Protein AF-A0A0M2LG68-F1 (afdb_monomer_lite)

Foldseek 3Di:
DDPDDDDDQLSLLVLLPDPVSVVLLVLLQVLQVLLCVLAPPPLQNPADRDHSVLLSVLLSLALASVQLSVLVSLLCVQPVNLNSNDHSQLSSLSSNLCRVDVPLSVLCSVVVVCSSVLSVVQADLDDLVRLLCQLLVLQVWDQPDPPPPPPPVPPPPDPVCVVDPPQTAGPELDVSSVVSNVSSLSVNVSSLSSNQSVCCVPVVDGDDPVSSVNSVVSNVVSSVSSNVNSVVNVVVD

pLDDT: mean 87.28, std 17.18, range [37.97, 98.38]

Sequence (237 aa):
MAPGSRPSTLGRVARAGFQELSEARDRIDGLAALLAEQAGGAANAGVAPVDAETLLDAFAGAADPDTALARLSELAERCPDLCAGLGASEWARLCRLAGASPALAEFFTRNPRDLARLLRDGGRVPDAAEARHELLAAVGAADPIPGTVVADPAVADDPAVAAGQRVPIASSSDESAWNALRTRYRELLAELMVADLERGAAAGEPAPFAEVAAALSDLASAALEAGLAVARRRLLD

Radius of gyration: 22.9 Å; chains: 1; bounding box: 49×34×84 Å

Secondary structure (DSSP, 8-state):
-PPPPPPPHHHHHHHTT-SSHHHHHHHHHHHHHHHHHHTTSGGGTTPPPPPHHHHHHHHTTSSSHHHHHHHHHHHHHHSHHHHHT--HHHHHHHHHHHHH-HHHHHHHHH--TTHHHHHHHT-----HHHHHHHHHHHTTPPP--TT-----TT-TT-TTTTT--PPP--S--SHHHHHHHHHHHHHHHHHHHHHHHHHHHHHSSPPPHHHHHHHHHHHHHHHHHHHHHHHHHHHH-

Structure (mmCIF, N/CA/C/O backbone):
data_AF-A0A0M2LG68-F1
#
_entry.id   AF-A0A0M2LG68-F1
#
loop_
_atom_site.group_PDB
_atom_site.id
_atom_site.type_symbol
_atom_site.label_atom_id
_atom_site.label_alt_id
_atom_site.label_comp_id
_atom_site.label_asym_id
_atom_site.label_entity_id
_atom_site.label_seq_id
_atom_site.pdbx_PDB_ins_code
_atom_site.Cartn_x
_atom_site.Cartn_y
_atom_site.Cartn_z
_atom_site.occupancy
_atom_site.B_iso_or_equiv
_atom_site.auth_seq_id
_atom_site.auth_comp_id
_atom_site.auth_asym_id
_atom_site.auth_atom_id
_atom_site.pdbx_PDB_model_num
ATOM 1 N N . MET A 1 1 ? -25.007 -15.565 38.203 1.00 39.25 1 MET A N 1
ATOM 2 C CA . MET A 1 1 ? -24.325 -15.441 36.899 1.00 39.25 1 MET A CA 1
ATOM 3 C C . MET A 1 1 ? -24.108 -13.952 36.666 1.00 39.25 1 MET A C 1
ATOM 5 O O . MET A 1 1 ? -25.072 -13.256 36.382 1.00 39.25 1 MET A O 1
ATOM 9 N N . ALA A 1 2 ? -22.920 -13.428 36.977 1.00 39.62 2 ALA A N 1
ATOM 10 C CA . ALA A 1 2 ? -22.638 -12.001 36.813 1.00 39.62 2 ALA A CA 1
ATOM 11 C C . ALA A 1 2 ? -22.517 -11.673 35.312 1.00 39.62 2 ALA A C 1
ATOM 13 O O . ALA A 1 2 ? -21.937 -12.484 34.585 1.00 39.62 2 ALA A O 1
ATOM 14 N N . PRO A 1 3 ? -23.057 -10.541 34.829 1.00 48.59 3 PRO A N 1
ATOM 15 C CA . PRO A 1 3 ? -22.857 -10.128 33.446 1.00 48.59 3 PRO A CA 1
ATOM 16 C C . PRO A 1 3 ? -21.364 -9.859 33.229 1.00 48.59 3 PRO A C 1
ATOM 18 O O . PRO A 1 3 ? -20.755 -9.090 33.972 1.00 48.59 3 PRO A O 1
ATOM 21 N N . GLY A 1 4 ? -20.764 -10.528 32.242 1.00 42.19 4 GLY A N 1
ATOM 22 C CA . GLY A 1 4 ? -19.377 -10.289 31.853 1.00 42.19 4 GLY A CA 1
ATOM 23 C C . GLY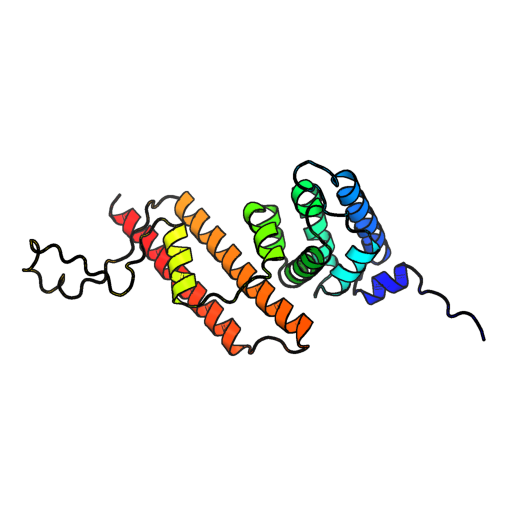 A 1 4 ? -19.194 -8.813 31.512 1.00 42.19 4 GLY A C 1
ATOM 24 O O . GLY A 1 4 ? -19.880 -8.290 30.633 1.00 42.19 4 GLY A O 1
ATOM 25 N N . SER A 1 5 ? -18.316 -8.133 32.250 1.00 51.78 5 SER A N 1
ATOM 26 C CA . SER A 1 5 ? -18.014 -6.722 32.022 1.00 51.78 5 SER A CA 1
ATOM 27 C C . SER A 1 5 ? -17.466 -6.568 30.606 1.00 51.78 5 SER A C 1
ATOM 29 O O . SER A 1 5 ? -16.473 -7.211 30.256 1.00 51.78 5 SER A O 1
ATOM 31 N N . ARG A 1 6 ? -18.125 -5.752 29.772 1.00 55.72 6 ARG A N 1
ATOM 32 C CA . ARG A 1 6 ? -17.572 -5.384 28.465 1.00 55.72 6 ARG A CA 1
ATOM 33 C C . ARG A 1 6 ? -16.195 -4.755 28.712 1.00 55.72 6 ARG A C 1
ATOM 35 O O . ARG A 1 6 ? -16.076 -3.935 29.625 1.00 55.72 6 ARG A O 1
ATOM 42 N N . PRO A 1 7 ? -15.157 -5.146 27.960 1.00 63.12 7 PRO A N 1
ATOM 43 C CA . PRO A 1 7 ? -13.840 -4.546 28.114 1.00 63.12 7 PRO A CA 1
ATOM 44 C C . PRO A 1 7 ? -13.955 -3.033 27.913 1.00 63.12 7 PRO A C 1
ATOM 46 O O . PRO A 1 7 ? -14.691 -2.580 27.035 1.00 63.12 7 PRO A O 1
ATOM 49 N N . SER A 1 8 ? -13.254 -2.257 28.740 1.00 82.44 8 SER A N 1
ATOM 50 C CA . SER A 1 8 ? -13.155 -0.809 28.551 1.00 82.44 8 SER A CA 1
ATOM 51 C C . SER A 1 8 ? -12.573 -0.506 27.166 1.00 82.44 8 SER A C 1
ATOM 53 O O . SER A 1 8 ? -11.780 -1.292 26.645 1.00 82.44 8 SER A O 1
ATOM 55 N N . THR A 1 9 ? -12.934 0.633 26.568 1.00 83.94 9 THR A N 1
ATOM 56 C CA . THR A 1 9 ? -12.427 1.051 25.246 1.00 83.94 9 THR A CA 1
ATOM 57 C C . THR A 1 9 ? -10.895 1.009 25.191 1.00 83.94 9 THR A C 1
ATOM 59 O O . THR A 1 9 ? -10.331 0.421 24.276 1.00 83.94 9 THR A O 1
ATOM 62 N N . LEU A 1 10 ? -10.210 1.484 26.240 1.00 89.88 10 LEU A N 1
ATOM 63 C CA . LEU A 1 10 ? -8.745 1.393 26.358 1.00 89.88 10 LEU A CA 1
ATOM 64 C C . LEU A 1 10 ? -8.227 -0.056 26.390 1.00 89.88 10 LEU A C 1
ATOM 66 O O . LEU A 1 10 ? -7.163 -0.343 25.854 1.00 89.88 10 LEU A O 1
ATOM 70 N N . GLY A 1 11 ? -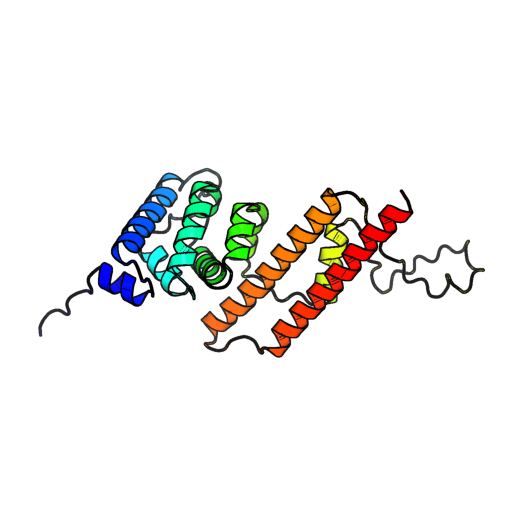8.986 -0.993 26.965 1.00 92.19 11 GLY A N 1
ATOM 71 C CA . GLY A 1 11 ? -8.658 -2.419 26.928 1.00 92.19 11 GLY A CA 1
ATOM 72 C C . GLY A 1 11 ? -8.800 -3.045 25.535 1.00 92.19 11 GLY A C 1
ATOM 73 O O . GLY A 1 11 ? -8.144 -4.044 25.247 1.00 92.19 11 GLY A O 1
ATOM 74 N N . ARG A 1 12 ? -9.629 -2.480 24.646 1.00 93.25 12 ARG A N 1
ATOM 75 C CA . ARG A 1 12 ? -9.643 -2.871 23.226 1.00 93.25 12 ARG A CA 1
ATOM 76 C C . ARG A 1 12 ? -8.448 -2.300 22.479 1.00 93.25 12 ARG A C 1
ATOM 78 O O . ARG A 1 12 ? -7.793 -3.061 21.780 1.00 93.25 12 ARG A O 1
ATOM 85 N N . VAL A 1 13 ? -8.128 -1.028 22.704 1.00 94.75 13 VAL A N 1
ATOM 86 C CA . VAL A 1 13 ? -6.951 -0.368 22.116 1.00 94.75 13 VAL A CA 1
ATOM 87 C C . VAL A 1 13 ? -5.660 -1.105 22.492 1.00 94.75 13 VAL A C 1
ATOM 89 O O . VAL A 1 13 ? -4.865 -1.429 21.618 1.00 94.75 13 VAL A O 1
ATOM 92 N N . ALA A 1 14 ? -5.509 -1.511 23.756 1.00 95.12 14 ALA A N 1
ATOM 93 C CA . ALA A 1 14 ? -4.361 -2.310 24.193 1.00 95.12 14 ALA A CA 1
ATOM 94 C C . ALA A 1 14 ? -4.288 -3.684 23.504 1.00 95.12 14 ALA A C 1
ATOM 96 O O . ALA A 1 14 ? -3.211 -4.145 23.137 1.00 95.12 14 ALA A O 1
ATOM 97 N N . ARG A 1 15 ? -5.431 -4.353 23.298 1.00 94.31 15 ARG A N 1
ATOM 98 C CA . ARG A 1 15 ? -5.474 -5.645 22.585 1.00 94.31 15 ARG A CA 1
ATOM 99 C C . ARG A 1 15 ? -5.225 -5.516 21.085 1.00 94.31 15 ARG A C 1
ATOM 101 O O . ARG A 1 15 ? -4.798 -6.493 20.485 1.00 94.31 15 ARG A O 1
ATOM 108 N N . ALA A 1 16 ? -5.471 -4.343 20.510 1.00 94.19 16 ALA A N 1
ATOM 109 C CA . ALA A 1 16 ? -5.120 -4.025 19.131 1.00 94.19 16 ALA A CA 1
ATOM 110 C C . ALA A 1 16 ? -3.615 -3.740 18.945 1.00 94.19 16 ALA A C 1
ATOM 112 O O . ALA A 1 16 ? -3.182 -3.542 17.819 1.00 94.19 16 ALA A O 1
ATOM 113 N N . GLY A 1 17 ? -2.814 -3.744 20.021 1.00 95.81 17 GLY A N 1
ATOM 114 C CA . GLY A 1 17 ? -1.351 -3.647 19.956 1.00 95.81 17 GLY A CA 1
ATOM 115 C C . GLY A 1 17 ? -0.779 -2.238 20.123 1.00 95.81 17 GLY A C 1
ATOM 116 O O . GLY A 1 17 ? 0.442 -2.087 20.114 1.00 95.81 17 GLY A O 1
ATOM 117 N N . PHE A 1 18 ? -1.631 -1.228 20.320 1.00 97.50 18 PHE A N 1
ATOM 118 C CA . PHE A 1 18 ? -1.195 0.147 20.557 1.00 97.50 18 PHE A CA 1
ATOM 119 C C . PHE A 1 18 ? -0.426 0.286 21.872 1.00 97.50 18 PHE A C 1
ATOM 121 O O . PHE A 1 18 ? -0.805 -0.305 22.889 1.00 97.50 18 PHE A O 1
ATOM 128 N N . GLN A 1 19 ? 0.612 1.117 21.864 1.00 95.12 19 GLN A N 1
ATOM 129 C CA . GLN A 1 19 ? 1.364 1.480 23.065 1.00 95.12 19 GLN A CA 1
ATOM 130 C C . GLN A 1 19 ? 0.764 2.721 23.741 1.00 95.12 19 GLN A C 1
ATOM 132 O O . GLN A 1 19 ? 0.527 2.715 24.951 1.00 95.12 19 GLN A O 1
ATOM 137 N N . GLU A 1 20 ? 0.420 3.753 22.964 1.00 92.38 20 GLU A N 1
ATOM 138 C CA . GLU A 1 20 ? -0.110 5.023 23.481 1.00 92.38 20 GLU A CA 1
ATOM 139 C C . GLU A 1 20 ? -1.647 5.030 23.498 1.00 92.38 20 GLU A C 1
ATOM 141 O O . GLU A 1 20 ? -2.313 5.669 22.687 1.00 92.38 20 GLU A O 1
ATOM 146 N N . LEU A 1 21 ? -2.240 4.288 24.439 1.00 95.69 21 LEU A N 1
ATOM 147 C CA . LEU A 1 21 ? -3.663 3.906 24.406 1.00 95.69 21 LEU A CA 1
ATOM 148 C C . LEU A 1 21 ? -4.659 5.073 24.294 1.00 95.69 21 LEU A C 1
ATOM 150 O O . LEU A 1 21 ? -5.628 4.993 23.538 1.00 95.69 21 LEU A O 1
ATOM 154 N N . SER A 1 22 ? -4.471 6.129 25.087 1.00 93.94 22 SER A N 1
ATOM 155 C CA . SER A 1 22 ? -5.397 7.271 25.098 1.00 93.94 22 SER A CA 1
ATOM 156 C C . SER A 1 22 ? -5.275 8.095 23.819 1.00 93.94 22 SER A C 1
ATOM 158 O O . SER A 1 22 ? -6.286 8.449 23.224 1.00 93.94 22 SER A O 1
ATOM 160 N N . GLU A 1 23 ? -4.043 8.346 23.375 1.00 95.44 23 GLU A N 1
ATOM 161 C CA . GLU A 1 23 ? -3.756 9.087 22.146 1.00 95.44 23 GLU A CA 1
ATOM 162 C C . GLU A 1 23 ? -4.243 8.325 20.911 1.00 95.44 23 GLU A C 1
ATOM 164 O O . GLU A 1 23 ? -4.869 8.909 20.029 1.00 95.44 23 GLU A O 1
ATOM 169 N N . ALA A 1 24 ? -4.021 7.009 20.878 1.00 97.00 24 ALA A N 1
ATOM 170 C CA . ALA A 1 24 ? -4.505 6.136 19.821 1.00 97.00 24 ALA A CA 1
ATOM 171 C C . ALA A 1 24 ? -6.033 6.151 19.730 1.00 97.00 24 ALA A C 1
ATOM 173 O O . ALA A 1 24 ? -6.573 6.329 18.641 1.00 97.00 24 ALA A O 1
ATOM 174 N N . ARG A 1 25 ? -6.739 6.030 20.864 1.00 97.06 25 ARG A N 1
ATOM 175 C CA . ARG A 1 25 ? -8.205 6.146 20.899 1.00 97.06 25 ARG A CA 1
ATOM 176 C C . ARG A 1 25 ? -8.664 7.479 20.308 1.00 97.06 25 ARG A C 1
ATOM 178 O O . ARG A 1 25 ? -9.482 7.484 19.397 1.00 97.06 25 ARG A O 1
ATOM 185 N N . ASP A 1 26 ? -8.122 8.585 20.810 1.00 97.38 26 ASP A N 1
ATOM 186 C CA . ASP A 1 26 ? -8.562 9.925 20.415 1.00 97.38 26 ASP A CA 1
ATOM 187 C C . ASP A 1 26 ? -8.275 10.193 18.924 1.00 97.38 26 ASP A C 1
ATOM 189 O O . ASP A 1 26 ? -9.093 10.801 18.232 1.00 97.38 26 ASP A O 1
ATOM 193 N N . ARG A 1 27 ? -7.153 9.687 18.393 1.00 97.75 27 ARG A N 1
ATOM 194 C CA . ARG A 1 27 ? -6.842 9.744 16.955 1.00 97.75 27 ARG A CA 1
ATOM 195 C C . ARG A 1 27 ? -7.768 8.883 16.106 1.00 97.75 27 ARG A C 1
ATOM 197 O O . ARG A 1 27 ? -8.162 9.332 15.036 1.00 97.75 27 ARG A O 1
ATOM 204 N N . ILE A 1 28 ? -8.113 7.673 16.547 1.00 98.06 28 ILE A N 1
ATOM 205 C CA . ILE A 1 28 ? -9.058 6.809 15.823 1.00 98.06 28 ILE A CA 1
ATOM 206 C C . ILE A 1 28 ? -10.440 7.469 15.771 1.00 98.06 28 ILE A C 1
ATOM 208 O O . ILE A 1 28 ? -11.053 7.504 14.705 1.00 98.06 28 ILE A O 1
ATOM 212 N N . ASP A 1 29 ? -10.900 8.047 16.884 1.00 97.50 29 ASP A N 1
ATOM 213 C CA . ASP A 1 29 ? -12.164 8.788 16.940 1.00 97.50 29 ASP A CA 1
ATOM 214 C C . ASP A 1 29 ? -12.135 10.011 16.005 1.00 97.50 29 ASP A C 1
ATOM 216 O O . ASP A 1 29 ? -13.080 10.243 15.247 1.00 97.50 29 ASP A O 1
ATOM 220 N N . GLY A 1 30 ? -11.031 10.766 16.006 1.00 97.75 30 GLY A N 1
ATOM 221 C CA . GLY A 1 30 ? -10.829 11.905 15.107 1.00 97.75 30 GLY A CA 1
ATOM 222 C C . GLY A 1 30 ? -10.795 11.508 13.630 1.00 97.75 30 GLY A C 1
ATOM 223 O O . GLY A 1 30 ? -11.423 12.165 12.800 1.00 97.75 30 GLY A O 1
ATOM 224 N N . LEU A 1 31 ? -10.121 10.402 13.301 1.00 97.75 31 LEU A N 1
ATOM 225 C CA . LEU A 1 31 ? -10.086 9.855 11.949 1.00 97.75 31 LEU A CA 1
ATOM 226 C C . LEU A 1 31 ? -11.489 9.434 11.498 1.00 97.75 31 LEU A C 1
ATOM 228 O O . LEU A 1 31 ? -11.920 9.839 10.424 1.00 97.75 31 LEU A O 1
ATOM 232 N N . ALA A 1 32 ? -12.234 8.694 12.323 1.00 97.19 32 ALA A N 1
ATOM 233 C CA . ALA A 1 32 ? -13.607 8.294 12.011 1.00 97.19 32 ALA A CA 1
ATOM 234 C C . ALA A 1 32 ? -14.520 9.505 11.751 1.00 97.19 32 ALA A C 1
ATOM 236 O O . ALA A 1 32 ? -15.304 9.502 10.800 1.00 97.19 32 ALA A O 1
ATOM 237 N N . ALA A 1 33 ? -14.398 10.556 12.569 1.00 96.44 33 ALA A N 1
ATOM 238 C CA . ALA A 1 33 ? -15.148 11.794 12.388 1.00 96.44 33 ALA A CA 1
ATOM 239 C C . ALA A 1 33 ? -14.804 12.484 11.058 1.00 96.44 33 ALA A C 1
ATOM 241 O O . ALA A 1 33 ? -15.714 12.828 10.304 1.00 96.44 33 ALA A O 1
ATOM 242 N N . LEU A 1 34 ? -13.513 12.606 10.726 1.00 95.50 34 LEU A N 1
ATOM 243 C CA . LEU A 1 34 ? -13.058 13.167 9.451 1.00 95.50 34 LEU A CA 1
ATOM 244 C C . LEU A 1 34 ? -13.634 12.386 8.264 1.00 95.50 34 LEU A C 1
ATOM 246 O O . LEU A 1 34 ? -14.154 12.986 7.329 1.00 95.50 34 LEU A O 1
ATOM 250 N N . LEU A 1 35 ? -13.600 11.052 8.298 1.00 94.38 35 LEU A N 1
ATOM 251 C CA . LEU A 1 35 ? -14.151 10.231 7.214 1.00 94.38 35 LEU A CA 1
ATOM 252 C C . LEU A 1 35 ? -15.671 10.394 7.081 1.00 94.38 35 LEU A C 1
ATOM 254 O O . LEU A 1 35 ? -16.185 10.426 5.964 1.00 94.38 35 LEU A O 1
ATOM 258 N N . ALA A 1 36 ? -16.389 10.528 8.197 1.00 92.88 36 ALA A N 1
ATOM 259 C CA . ALA A 1 36 ? -17.831 10.752 8.197 1.00 92.88 36 ALA A CA 1
ATOM 260 C C . ALA A 1 36 ? -18.219 12.124 7.623 1.00 92.88 36 ALA A C 1
ATOM 262 O O . ALA A 1 36 ? -19.207 12.215 6.896 1.00 92.88 36 ALA A O 1
ATOM 263 N N . GLU A 1 37 ? -17.443 13.176 7.898 1.00 92.75 37 GLU A N 1
ATOM 264 C CA . GLU A 1 37 ? -17.660 14.514 7.325 1.00 92.75 37 GLU A CA 1
ATOM 265 C C . GLU A 1 37 ? -17.487 14.540 5.801 1.00 92.75 37 GLU A C 1
ATOM 267 O O . GLU A 1 37 ? -18.148 15.312 5.109 1.00 92.75 37 GLU A O 1
ATOM 272 N N . GLN A 1 38 ? -16.606 13.687 5.283 1.00 89.69 38 GLN A N 1
ATOM 273 C CA . GLN A 1 38 ? -16.249 13.606 3.863 1.00 89.69 38 GLN A CA 1
ATOM 274 C C . GLN A 1 38 ? -17.070 12.537 3.117 1.00 89.69 38 GLN A C 1
ATOM 276 O O . GLN A 1 38 ? -16.988 12.392 1.892 1.00 89.69 38 GLN A O 1
ATOM 281 N N . ALA A 1 39 ? -17.891 11.776 3.845 1.00 83.06 39 ALA A N 1
ATOM 282 C CA . ALA A 1 39 ? -18.771 10.772 3.275 1.00 83.06 39 ALA A CA 1
ATOM 283 C C . ALA A 1 39 ? -19.923 11.409 2.485 1.00 83.06 39 ALA A C 1
ATOM 285 O O . ALA A 1 39 ? -20.410 12.497 2.787 1.00 83.06 39 ALA A O 1
ATOM 286 N N . GLY A 1 40 ? -20.396 10.705 1.454 1.00 70.88 40 GLY A N 1
ATOM 287 C CA . GLY A 1 40 ? -21.535 11.156 0.647 1.00 70.88 40 GLY A CA 1
ATOM 288 C C . GLY A 1 40 ? -21.216 12.229 -0.401 1.00 70.88 40 GLY A C 1
ATOM 289 O O . GLY A 1 40 ? -22.125 12.666 -1.107 1.00 70.88 40 GLY A O 1
ATOM 290 N N . GLY A 1 41 ? -19.946 12.616 -0.568 1.00 75.75 41 GLY A N 1
ATOM 291 C CA . GLY A 1 41 ? -19.498 13.344 -1.755 1.00 75.75 41 GLY A CA 1
ATOM 292 C C . GLY A 1 41 ? -19.756 12.545 -3.041 1.00 75.75 41 GLY A C 1
ATOM 293 O O . GLY A 1 41 ? -19.858 11.318 -3.014 1.00 75.75 41 GLY A O 1
ATOM 294 N N . ALA A 1 42 ? -19.836 13.221 -4.193 1.00 71.94 42 ALA A N 1
ATOM 295 C CA . ALA A 1 42 ? -20.130 12.574 -5.480 1.00 71.94 42 ALA A CA 1
ATOM 296 C C . ALA A 1 42 ? -19.166 11.418 -5.825 1.00 71.94 42 ALA A C 1
ATOM 298 O O . ALA A 1 42 ? -19.571 10.462 -6.482 1.00 71.94 42 ALA A O 1
ATOM 299 N N . ALA A 1 43 ? -17.915 11.489 -5.355 1.00 70.25 43 ALA A N 1
ATOM 300 C CA . ALA A 1 43 ? -16.902 10.449 -5.534 1.00 70.25 43 ALA A CA 1
ATOM 301 C C . ALA A 1 43 ? -17.132 9.193 -4.666 1.00 70.25 43 ALA A C 1
ATOM 303 O O . ALA A 1 43 ? -16.676 8.115 -5.036 1.00 70.25 43 ALA A O 1
ATOM 304 N N . ASN A 1 44 ? -17.872 9.321 -3.558 1.00 73.69 44 ASN A N 1
ATOM 305 C CA . ASN A 1 44 ? -18.044 8.291 -2.523 1.00 73.69 44 ASN A CA 1
ATOM 306 C C . ASN A 1 44 ? -19.512 7.867 -2.357 1.00 73.69 44 ASN A C 1
ATOM 308 O O . ASN A 1 44 ? -19.909 7.320 -1.326 1.00 73.69 44 ASN A O 1
ATOM 312 N N . ALA A 1 45 ? -20.350 8.143 -3.358 1.00 71.50 45 ALA A N 1
ATOM 313 C CA . ALA A 1 45 ? -21.763 7.802 -3.321 1.00 71.50 45 ALA A CA 1
ATOM 314 C C . ALA A 1 45 ? -21.946 6.281 -3.163 1.00 71.50 45 ALA A C 1
ATOM 316 O O . ALA A 1 45 ? -21.557 5.501 -4.029 1.00 71.50 45 ALA A O 1
ATOM 317 N N . GLY A 1 46 ? -22.557 5.864 -2.052 1.00 75.44 46 GLY A N 1
ATOM 318 C CA . GLY A 1 46 ? -22.840 4.456 -1.758 1.00 75.44 46 GLY A CA 1
ATOM 319 C C . GLY A 1 46 ? -21.796 3.738 -0.899 1.00 75.44 46 GLY A C 1
ATOM 320 O O . GLY A 1 46 ? -22.026 2.584 -0.546 1.00 75.44 46 GLY A O 1
ATOM 321 N N . VAL A 1 47 ? -20.702 4.402 -0.509 1.00 80.75 47 VAL A N 1
ATOM 322 C CA . VAL A 1 47 ? -19.776 3.883 0.510 1.00 80.75 47 VAL A CA 1
ATOM 323 C C . VAL A 1 47 ? -20.210 4.418 1.873 1.00 80.75 47 VAL A C 1
ATOM 325 O O . VAL A 1 47 ? -20.303 5.629 2.075 1.00 80.75 47 VAL A O 1
ATOM 328 N N . ALA A 1 48 ? -20.535 3.517 2.801 1.00 83.62 48 ALA A N 1
ATOM 329 C CA . ALA A 1 48 ? -20.838 3.908 4.172 1.00 83.62 48 ALA A CA 1
ATOM 330 C C . ALA A 1 48 ? -19.539 4.325 4.885 1.00 83.62 48 ALA A C 1
ATOM 332 O O . ALA A 1 48 ? -18.547 3.602 4.760 1.00 83.62 48 ALA A O 1
ATOM 333 N N . PRO A 1 49 ? -19.531 5.444 5.635 1.00 85.81 49 PRO A N 1
ATOM 334 C CA . PRO A 1 49 ? -18.358 5.838 6.401 1.00 85.81 49 PRO A CA 1
ATOM 335 C C . PRO A 1 49 ? -17.985 4.750 7.407 1.00 85.81 49 PRO A C 1
ATOM 337 O O . PRO A 1 49 ? -18.852 4.161 8.057 1.00 85.81 49 PRO A O 1
ATOM 340 N N . VAL A 1 50 ? -16.684 4.500 7.527 1.00 93.56 50 VAL A N 1
ATOM 341 C CA . VAL A 1 50 ? -16.129 3.534 8.474 1.00 93.56 50 VAL A CA 1
ATOM 342 C C . VAL A 1 50 ? -16.100 4.164 9.864 1.00 93.56 50 VAL A C 1
ATOM 344 O O . VAL A 1 50 ? -15.583 5.266 10.039 1.00 93.56 50 VAL A O 1
ATOM 347 N N . ASP A 1 51 ? -16.678 3.479 10.849 1.00 95.88 51 ASP A N 1
ATOM 348 C CA . ASP A 1 51 ? -16.709 3.955 12.230 1.00 95.88 51 ASP A CA 1
ATOM 349 C C . ASP A 1 51 ? -15.397 3.665 12.982 1.00 95.88 51 ASP A C 1
ATOM 351 O O . ASP A 1 51 ? -14.542 2.892 12.541 1.00 95.88 51 ASP A O 1
ATOM 355 N N . ALA A 1 52 ? -15.237 4.299 14.147 1.00 96.56 52 ALA A N 1
ATOM 356 C CA . ALA A 1 52 ? -14.050 4.155 14.992 1.00 96.56 52 ALA A CA 1
ATOM 357 C C . ALA A 1 52 ? -13.787 2.695 15.395 1.00 96.56 52 ALA A C 1
ATOM 359 O O . ALA A 1 52 ? -12.638 2.277 15.515 1.00 96.56 52 ALA A O 1
ATOM 360 N N . GLU A 1 53 ? -14.846 1.903 15.569 1.00 95.75 53 GLU A N 1
ATOM 361 C CA . GLU A 1 53 ? -14.727 0.503 15.964 1.00 95.75 53 GLU A CA 1
ATOM 362 C C . GLU A 1 53 ? -14.206 -0.375 14.826 1.00 95.75 53 GLU A C 1
ATOM 364 O O . GLU A 1 53 ? -13.310 -1.191 15.039 1.00 95.75 53 GLU A O 1
ATOM 369 N N . THR A 1 54 ? -14.692 -0.157 13.606 1.00 96.62 54 THR A N 1
ATOM 370 C CA . THR A 1 54 ? -14.192 -0.844 12.414 1.00 96.62 54 THR A CA 1
ATOM 371 C C . THR A 1 54 ? -12.755 -0.426 12.094 1.00 96.62 54 THR A C 1
ATOM 373 O O . THR A 1 54 ? -11.941 -1.269 11.717 1.00 96.62 54 THR A O 1
ATOM 376 N N . LEU A 1 55 ? -12.403 0.853 12.286 1.00 97.81 55 LEU A N 1
ATOM 377 C CA . LEU A 1 55 ? -11.017 1.319 12.163 1.00 97.81 55 LEU A CA 1
ATOM 378 C C . LEU A 1 55 ? -10.109 0.659 13.202 1.00 97.81 55 LEU A C 1
ATOM 380 O O . LEU A 1 55 ? -9.029 0.188 12.851 1.00 97.81 55 LEU A O 1
ATOM 384 N N . LEU A 1 56 ? -10.538 0.585 14.463 1.00 97.75 56 LEU A N 1
ATOM 385 C CA . LEU A 1 56 ? -9.779 -0.082 15.519 1.00 97.75 56 LEU A CA 1
ATOM 386 C C . LEU A 1 56 ? -9.531 -1.560 15.185 1.00 97.75 56 LEU A C 1
ATOM 388 O O . LEU A 1 56 ? -8.406 -2.041 15.331 1.00 97.75 56 LEU A O 1
ATOM 392 N N . ASP A 1 57 ? -10.554 -2.261 14.695 1.00 96.69 57 ASP A N 1
ATOM 393 C CA . ASP A 1 57 ? -10.428 -3.655 14.266 1.00 96.69 57 ASP A CA 1
ATOM 394 C C . ASP A 1 57 ? -9.490 -3.794 13.044 1.00 96.69 57 ASP A C 1
ATOM 396 O O . ASP A 1 57 ? -8.729 -4.759 12.959 1.00 96.69 57 ASP A O 1
ATOM 400 N N . ALA A 1 58 ? -9.463 -2.815 12.132 1.00 97.25 58 ALA A N 1
ATOM 401 C CA . ALA A 1 58 ? -8.508 -2.773 11.022 1.00 97.25 58 ALA A CA 1
ATOM 402 C C . ALA A 1 58 ? -7.059 -2.542 11.497 1.00 97.25 58 ALA A C 1
ATOM 404 O O . ALA A 1 58 ? -6.146 -3.243 11.051 1.00 97.25 58 ALA A O 1
ATOM 405 N N . PHE A 1 59 ? -6.837 -1.598 12.419 1.00 97.94 59 PHE A N 1
ATOM 406 C CA . PHE A 1 59 ? -5.516 -1.326 12.999 1.00 97.94 59 PHE A CA 1
ATOM 407 C C . PHE A 1 59 ? -4.976 -2.497 13.818 1.00 97.94 59 PHE A C 1
ATOM 409 O O . PHE A 1 59 ? -3.771 -2.719 13.806 1.00 97.94 59 PHE A O 1
ATOM 416 N N . ALA A 1 60 ? -5.840 -3.297 14.447 1.00 96.06 60 ALA A N 1
ATOM 417 C CA . ALA A 1 60 ? -5.423 -4.505 15.158 1.00 96.06 60 ALA A CA 1
ATOM 418 C C . ALA A 1 60 ? -4.705 -5.534 14.259 1.00 96.06 60 ALA A C 1
ATOM 420 O O . ALA A 1 60 ? -3.994 -6.401 14.761 1.00 96.06 60 ALA A O 1
ATOM 421 N N . GLY A 1 61 ? -4.891 -5.454 12.935 1.00 94.12 61 GLY A N 1
ATOM 422 C CA . GLY A 1 61 ? -4.177 -6.280 11.961 1.00 94.12 61 GLY A CA 1
ATOM 423 C C . GLY A 1 61 ? -2.817 -5.724 11.521 1.00 94.12 61 GLY A C 1
ATOM 424 O O . GLY A 1 61 ? -2.122 -6.390 10.757 1.00 94.12 61 GLY A O 1
ATOM 425 N N . ALA A 1 62 ? -2.439 -4.514 11.939 1.00 96.50 62 ALA A N 1
ATOM 426 C CA . ALA A 1 62 ? -1.162 -3.902 11.588 1.00 96.50 62 ALA A CA 1
ATOM 427 C C . ALA A 1 62 ? -0.019 -4.459 12.453 1.00 96.50 62 ALA A C 1
ATOM 429 O O . ALA A 1 62 ? -0.176 -4.658 13.653 1.00 96.50 62 ALA A O 1
ATOM 430 N N . ALA A 1 63 ? 1.157 -4.662 11.851 1.00 94.69 63 ALA A N 1
ATOM 431 C CA . ALA A 1 63 ? 2.353 -5.089 12.586 1.00 94.69 63 ALA A CA 1
ATOM 432 C C . ALA A 1 63 ? 2.869 -4.015 13.569 1.00 94.69 63 ALA A C 1
ATOM 434 O O . ALA A 1 63 ? 3.418 -4.350 14.615 1.00 94.69 63 ALA A O 1
ATOM 435 N N . ASP A 1 64 ? 2.667 -2.740 13.229 1.00 96.88 64 ASP A N 1
ATOM 436 C CA . ASP A 1 64 ? 2.930 -1.571 14.070 1.00 96.88 64 ASP A CA 1
ATOM 437 C C . ASP A 1 64 ? 1.729 -0.608 13.950 1.00 96.88 64 ASP A C 1
ATOM 439 O O . ASP A 1 64 ? 1.665 0.196 13.009 1.00 96.88 64 ASP A O 1
ATOM 443 N N . PRO A 1 65 ? 0.719 -0.738 14.833 1.00 97.81 65 PRO A N 1
ATOM 444 C CA . PRO A 1 65 ? -0.513 0.041 14.744 1.00 97.81 65 PRO A CA 1
ATOM 445 C C . PRO A 1 65 ? -0.313 1.527 15.070 1.00 97.81 65 PRO A C 1
ATOM 447 O O . PRO A 1 65 ? -0.989 2.361 14.467 1.00 97.81 65 PRO A O 1
ATOM 450 N N . ASP A 1 66 ? 0.624 1.884 15.956 1.00 97.50 66 ASP A N 1
ATOM 451 C CA . ASP A 1 66 ? 0.919 3.281 16.302 1.00 97.50 66 ASP A CA 1
ATOM 452 C C . ASP A 1 66 ? 1.511 4.029 15.095 1.00 97.50 66 ASP A C 1
ATOM 454 O O . ASP A 1 66 ? 1.013 5.095 14.709 1.00 97.50 66 ASP A O 1
ATOM 458 N N . THR A 1 67 ? 2.524 3.446 14.438 1.00 96.69 67 THR A N 1
ATOM 459 C CA . THR A 1 67 ? 3.118 4.032 13.225 1.00 96.69 67 THR A CA 1
ATOM 460 C C . THR A 1 67 ? 2.104 4.082 12.084 1.00 96.69 67 THR A C 1
ATOM 462 O O . THR A 1 67 ? 2.010 5.099 11.387 1.00 96.69 67 THR A O 1
ATOM 465 N N . ALA A 1 68 ? 1.312 3.019 11.901 1.00 98.06 68 ALA A N 1
ATOM 466 C CA . ALA A 1 68 ? 0.263 2.992 10.889 1.00 98.06 68 ALA A CA 1
ATOM 467 C C . ALA A 1 68 ? -0.760 4.114 11.117 1.00 98.06 68 ALA A C 1
ATOM 469 O O . ALA A 1 68 ? -1.055 4.865 10.189 1.00 98.06 68 ALA A O 1
ATOM 470 N N . LEU A 1 69 ? -1.262 4.283 12.345 1.00 98.38 69 LEU A N 1
ATOM 471 C CA . LEU A 1 69 ? -2.259 5.303 12.670 1.00 98.38 69 LEU A CA 1
ATOM 472 C C . LEU A 1 69 ? -1.736 6.714 12.399 1.00 98.38 69 LEU A C 1
ATOM 474 O O . LEU A 1 69 ? -2.450 7.520 11.804 1.00 98.38 69 LEU A O 1
ATOM 478 N N . ALA A 1 70 ? -0.485 7.004 12.763 1.00 97.31 70 ALA A N 1
ATOM 479 C CA . ALA A 1 70 ? 0.124 8.302 12.484 1.00 97.31 70 ALA A CA 1
ATOM 480 C C . ALA A 1 70 ? 0.188 8.596 10.971 1.00 97.31 70 ALA A C 1
ATOM 482 O O . ALA A 1 70 ? -0.230 9.665 10.525 1.00 97.31 70 ALA A O 1
ATOM 483 N N . ARG A 1 71 ? 0.653 7.632 10.163 1.00 97.62 71 ARG A N 1
ATOM 484 C CA . ARG A 1 71 ? 0.780 7.795 8.702 1.00 97.62 71 ARG A CA 1
ATOM 485 C C . ARG A 1 71 ? -0.558 7.858 7.981 1.00 97.62 71 ARG A C 1
ATOM 487 O O . ARG A 1 71 ? -0.705 8.627 7.034 1.00 97.62 71 ARG A O 1
ATOM 494 N N . LEU A 1 72 ? -1.525 7.057 8.412 1.00 98.31 72 LEU A N 1
ATOM 495 C CA . LEU A 1 72 ? -2.845 7.023 7.790 1.00 98.31 72 LEU A CA 1
ATOM 496 C C . LEU A 1 72 ? -3.705 8.226 8.186 1.00 98.31 72 LEU A C 1
ATOM 498 O O . LEU A 1 72 ? -4.511 8.666 7.371 1.00 98.31 72 LEU A O 1
ATOM 502 N N . SER A 1 73 ? -3.476 8.814 9.364 1.00 97.88 73 SER A N 1
ATOM 503 C CA . SER A 1 73 ? -4.053 10.120 9.714 1.00 97.88 73 SER A CA 1
ATOM 504 C C . SER A 1 73 ? -3.518 11.217 8.783 1.00 97.88 73 SER A C 1
ATOM 506 O O . SER A 1 73 ? -4.305 11.952 8.198 1.00 97.88 73 SER A O 1
ATOM 508 N N . GLU A 1 74 ? -2.200 11.258 8.541 1.00 97.94 74 GLU A N 1
ATOM 509 C CA . GLU A 1 74 ? -1.579 12.201 7.589 1.00 97.94 74 GLU A CA 1
ATOM 510 C C . GLU A 1 74 ? -2.126 12.025 6.156 1.00 97.94 74 GLU A C 1
ATOM 512 O O . GLU A 1 74 ? -2.407 13.000 5.455 1.00 97.94 74 GLU A O 1
ATOM 517 N N . LEU A 1 75 ? -2.311 10.776 5.711 1.00 97.62 75 LEU A N 1
ATOM 518 C CA . LEU A 1 75 ? -2.933 10.471 4.421 1.00 97.62 75 LEU A CA 1
ATOM 519 C C . LEU A 1 75 ? -4.383 10.973 4.357 1.00 97.62 75 LEU A C 1
ATOM 521 O O . LEU A 1 75 ? -4.754 11.593 3.362 1.00 97.62 75 LEU A O 1
ATOM 525 N N . ALA A 1 76 ? -5.187 10.726 5.394 1.00 96.81 76 ALA A N 1
ATOM 526 C CA . ALA A 1 76 ? -6.592 11.124 5.434 1.00 96.81 76 ALA A CA 1
ATOM 527 C C . ALA A 1 76 ? -6.775 12.647 5.487 1.00 96.81 76 ALA A C 1
ATOM 529 O O . ALA A 1 76 ? -7.677 13.174 4.847 1.00 96.81 76 ALA A O 1
ATOM 530 N N . GLU A 1 77 ? -5.887 13.372 6.166 1.00 96.56 77 GLU A N 1
ATOM 531 C CA . GLU A 1 77 ? -5.881 14.840 6.152 1.00 96.56 77 GLU A CA 1
ATOM 532 C C . GLU A 1 77 ? -5.542 15.404 4.765 1.00 96.56 77 GLU A C 1
ATOM 534 O O . GLU A 1 77 ? -6.114 16.404 4.326 1.00 96.56 77 GLU A O 1
ATOM 539 N N . ARG A 1 78 ? -4.611 14.766 4.046 1.00 96.75 78 ARG A N 1
ATOM 540 C CA . ARG A 1 78 ? -4.155 15.224 2.726 1.00 96.75 78 ARG A CA 1
ATOM 541 C C . ARG A 1 78 ? -5.072 14.785 1.585 1.00 96.75 78 ARG A C 1
ATOM 543 O O . ARG A 1 78 ? -5.129 15.457 0.554 1.00 96.75 78 ARG A O 1
ATOM 550 N N . CYS A 1 79 ? -5.728 13.638 1.723 1.00 95.06 79 CYS A N 1
ATOM 551 C CA . CYS A 1 79 ? -6.574 13.012 0.707 1.00 95.06 79 CYS A CA 1
ATOM 552 C C . CYS A 1 79 ? -7.904 12.504 1.309 1.00 95.06 79 CYS A C 1
ATOM 554 O O . CYS A 1 79 ? -8.218 11.318 1.163 1.00 95.06 79 CYS A O 1
ATOM 556 N N . PRO A 1 80 ? -8.700 13.384 1.950 1.00 93.56 80 PRO A N 1
ATOM 557 C CA . PRO A 1 80 ? -9.914 13.001 2.674 1.00 93.56 80 PRO A CA 1
ATOM 558 C C . PRO A 1 80 ? -10.930 12.260 1.803 1.00 93.56 80 PRO A C 1
ATOM 560 O O . PRO A 1 80 ? -11.444 11.222 2.212 1.00 93.56 80 PRO A O 1
ATOM 563 N N . ASP A 1 81 ? -11.158 12.740 0.576 1.00 92.19 81 ASP A N 1
ATOM 564 C CA . ASP A 1 81 ? -12.105 12.128 -0.361 1.00 92.19 81 ASP A CA 1
ATOM 565 C C . ASP A 1 81 ? -11.732 10.679 -0.697 1.00 92.19 81 ASP A C 1
ATOM 567 O O . ASP A 1 81 ? -12.600 9.810 -0.724 1.00 92.19 81 ASP A O 1
ATOM 571 N N . LEU A 1 82 ? -10.441 10.397 -0.922 1.00 93.38 82 LEU A N 1
ATOM 572 C CA . LEU A 1 82 ? -9.974 9.041 -1.217 1.00 93.38 82 LEU A CA 1
ATOM 573 C C . LEU A 1 82 ? -10.219 8.124 -0.022 1.00 93.38 82 LEU A C 1
ATOM 575 O O . LEU A 1 82 ? -10.763 7.037 -0.193 1.00 93.38 82 LEU A O 1
ATOM 579 N N . CYS A 1 83 ? -9.819 8.562 1.173 1.00 95.56 83 CYS A N 1
ATOM 580 C CA . CYS A 1 83 ? -9.934 7.775 2.397 1.00 95.56 83 CYS A CA 1
ATOM 581 C C . CYS A 1 83 ? -11.394 7.518 2.790 1.00 95.56 83 CYS A C 1
ATOM 583 O O . CYS A 1 83 ? -11.719 6.416 3.232 1.00 95.56 83 CYS A O 1
ATOM 585 N N . ALA A 1 84 ? -12.281 8.496 2.589 1.00 94.12 84 ALA A N 1
ATOM 586 C CA . ALA A 1 84 ? -13.715 8.350 2.836 1.00 94.12 84 ALA A CA 1
ATOM 587 C C . ALA A 1 84 ? -14.403 7.398 1.840 1.00 94.12 84 ALA A C 1
ATOM 589 O O . ALA A 1 84 ? -15.471 6.866 2.136 1.00 94.12 84 ALA A O 1
ATOM 590 N N . GLY A 1 85 ? -13.789 7.148 0.679 1.00 93.81 85 GLY A N 1
ATOM 591 C CA . GLY A 1 85 ? -14.246 6.164 -0.303 1.00 93.81 85 GLY A CA 1
ATOM 592 C C . GLY A 1 85 ? -13.796 4.724 -0.033 1.00 93.81 85 GLY A C 1
ATOM 593 O O . GLY A 1 85 ? -14.163 3.829 -0.795 1.00 93.81 85 GLY A O 1
ATOM 594 N N . LEU A 1 86 ? -12.995 4.477 1.010 1.00 94.88 86 LEU A N 1
ATOM 595 C CA . LEU A 1 86 ? -12.506 3.140 1.355 1.00 94.88 86 LEU A CA 1
ATOM 596 C C . LEU A 1 86 ? -13.483 2.419 2.291 1.00 94.88 86 LEU A C 1
ATOM 598 O O . LEU A 1 86 ? -13.892 2.961 3.317 1.00 94.88 86 LEU A O 1
ATOM 602 N N . GLY A 1 87 ? -13.811 1.168 1.966 1.00 94.12 87 GLY A N 1
ATOM 603 C CA . GLY A 1 87 ? -14.579 0.283 2.836 1.00 94.12 87 GLY A CA 1
ATOM 604 C C . GLY A 1 87 ? -13.727 -0.385 3.919 1.00 94.12 87 GLY A C 1
ATOM 605 O O . GLY A 1 87 ? -12.508 -0.222 3.993 1.00 94.12 87 GLY A O 1
ATOM 606 N N . ALA A 1 88 ? -14.378 -1.190 4.764 1.00 94.75 88 ALA A N 1
ATOM 607 C CA . ALA A 1 88 ? -13.724 -1.897 5.869 1.00 94.75 88 ALA A CA 1
ATOM 608 C C . ALA A 1 88 ? -12.583 -2.822 5.398 1.00 94.75 88 ALA A C 1
ATOM 610 O O . ALA A 1 88 ? -11.531 -2.892 6.032 1.00 94.75 88 ALA A O 1
ATOM 611 N N . SER A 1 89 ? -12.766 -3.512 4.267 1.00 94.75 89 SER A N 1
ATOM 612 C CA . SER A 1 89 ? -11.747 -4.386 3.673 1.00 94.75 89 SER A CA 1
ATOM 613 C C . SER A 1 89 ? -10.523 -3.620 3.183 1.00 94.75 89 SER A C 1
ATOM 615 O O . SER A 1 89 ? -9.392 -4.050 3.412 1.00 94.75 89 SER A O 1
ATOM 617 N N . GLU A 1 90 ? -10.737 -2.489 2.514 1.00 96.88 90 GLU A N 1
ATOM 618 C CA . GLU A 1 90 ? -9.666 -1.641 2.007 1.00 96.88 90 GLU A CA 1
ATOM 619 C C . GLU A 1 90 ? -8.886 -1.004 3.158 1.00 96.88 90 GLU A C 1
ATOM 621 O O . GLU A 1 90 ? -7.657 -1.003 3.124 1.00 96.88 90 GLU A O 1
ATOM 626 N N . TRP A 1 91 ? -9.572 -0.552 4.212 1.00 97.56 91 TRP A N 1
ATOM 627 C CA . TRP A 1 91 ? -8.926 -0.070 5.435 1.00 97.56 91 TRP A CA 1
ATOM 628 C C . TRP A 1 91 ? -8.097 -1.154 6.121 1.00 97.56 91 TRP A C 1
ATOM 630 O O . TRP A 1 91 ? -6.958 -0.895 6.500 1.00 97.56 91 TRP A O 1
ATOM 640 N N . ALA A 1 92 ? -8.603 -2.385 6.219 1.00 97.12 92 ALA A N 1
ATOM 641 C CA . ALA A 1 92 ? -7.839 -3.494 6.785 1.00 97.12 92 ALA A CA 1
ATOM 642 C C . ALA A 1 92 ? -6.539 -3.767 6.000 1.00 97.12 92 ALA A C 1
ATOM 644 O O . ALA A 1 92 ? -5.479 -3.946 6.606 1.00 97.12 92 ALA A O 1
ATOM 645 N N . ARG A 1 93 ? -6.592 -3.742 4.660 1.00 97.69 93 ARG A N 1
ATOM 646 C CA . ARG A 1 93 ? -5.401 -3.858 3.795 1.00 97.69 93 ARG A CA 1
ATOM 647 C C . ARG A 1 93 ? -4.447 -2.681 3.976 1.00 97.69 93 ARG A C 1
ATOM 649 O O . ARG A 1 93 ? -3.239 -2.881 4.069 1.00 97.69 93 ARG A O 1
ATOM 656 N N . LEU A 1 94 ? -4.983 -1.465 4.048 1.00 98.06 94 LEU A N 1
ATOM 657 C CA . LEU A 1 94 ? -4.201 -0.244 4.198 1.00 98.06 94 LEU A CA 1
ATOM 658 C C . LEU A 1 94 ? -3.468 -0.199 5.547 1.00 98.06 94 LEU A C 1
ATOM 660 O O . LEU A 1 94 ? -2.278 0.112 5.574 1.00 98.06 94 LEU A O 1
ATOM 664 N N . CYS A 1 95 ? -4.131 -0.581 6.642 1.00 98.12 95 CYS A N 1
ATOM 665 C CA . CYS A 1 95 ? -3.519 -0.700 7.968 1.00 98.12 95 CYS A CA 1
ATOM 666 C C . CYS A 1 95 ? -2.402 -1.750 7.985 1.00 98.12 95 CYS A C 1
ATOM 668 O O . CYS A 1 95 ? -1.309 -1.467 8.479 1.00 98.12 95 CYS A O 1
ATOM 670 N N . ARG A 1 96 ? -2.631 -2.930 7.386 1.00 97.38 96 ARG A N 1
ATOM 671 C CA . ARG A 1 96 ? -1.595 -3.966 7.226 1.00 97.38 96 ARG A CA 1
ATOM 672 C C . ARG A 1 96 ? -0.383 -3.443 6.456 1.00 97.38 96 ARG A C 1
ATOM 674 O O . ARG A 1 96 ? 0.744 -3.571 6.931 1.00 97.38 96 ARG A O 1
ATOM 681 N N . LEU A 1 97 ? -0.615 -2.821 5.299 1.00 97.88 97 LEU A N 1
ATOM 682 C CA . LEU A 1 97 ? 0.442 -2.260 4.458 1.00 97.88 97 LEU A CA 1
ATOM 683 C C . LEU A 1 97 ? 1.244 -1.187 5.203 1.00 97.88 97 LEU A C 1
ATOM 685 O O . LEU A 1 97 ? 2.472 -1.233 5.201 1.00 97.88 97 LEU A O 1
ATOM 689 N N . ALA A 1 98 ? 0.564 -0.242 5.855 1.00 98.00 98 ALA A N 1
ATOM 690 C CA . ALA A 1 98 ? 1.208 0.865 6.552 1.00 98.00 98 ALA A CA 1
ATOM 691 C C . ALA A 1 98 ? 1.998 0.410 7.785 1.00 98.00 98 ALA A C 1
ATOM 693 O O . ALA A 1 98 ? 3.100 0.908 8.013 1.00 98.00 98 ALA A O 1
ATOM 694 N N . GLY A 1 99 ? 1.470 -0.558 8.540 1.00 97.00 99 GLY A N 1
ATOM 695 C CA . GLY A 1 99 ? 2.163 -1.131 9.693 1.00 97.00 99 GLY A CA 1
ATOM 696 C C . GLY A 1 99 ? 3.388 -1.956 9.304 1.00 97.00 99 GLY A C 1
ATOM 697 O O . GLY A 1 99 ? 4.368 -1.978 10.037 1.00 97.00 99 GLY A O 1
ATOM 698 N N . ALA A 1 100 ? 3.362 -2.617 8.145 1.00 96.12 100 ALA A N 1
ATOM 699 C CA . ALA A 1 100 ? 4.493 -3.411 7.674 1.00 96.12 100 ALA A CA 1
ATOM 700 C C . ALA A 1 100 ? 5.512 -2.595 6.847 1.00 96.12 100 ALA A C 1
ATOM 702 O O . ALA A 1 100 ? 6.689 -2.949 6.806 1.00 96.12 100 ALA A O 1
ATOM 703 N N . SER A 1 101 ? 5.099 -1.500 6.195 1.00 97.25 101 SER A N 1
ATOM 704 C CA . SER A 1 101 ? 5.983 -0.609 5.431 1.00 97.25 101 SER A CA 1
ATOM 705 C C . SER A 1 101 ? 5.577 0.866 5.564 1.00 97.25 101 SER A C 1
ATOM 707 O O . SER A 1 101 ? 4.858 1.412 4.716 1.00 97.25 101 SER A O 1
ATOM 709 N N . PRO A 1 102 ? 6.119 1.574 6.572 1.00 95.12 102 PRO A N 1
ATOM 710 C CA . PRO A 1 102 ? 5.891 3.010 6.743 1.00 95.12 102 PRO A CA 1
ATOM 711 C C . PRO A 1 102 ? 6.343 3.841 5.531 1.00 95.12 102 PRO A C 1
ATOM 713 O O . PRO A 1 102 ? 5.759 4.880 5.229 1.00 95.12 102 PRO A O 1
ATOM 716 N N . ALA A 1 103 ? 7.361 3.370 4.803 1.00 96.75 103 ALA A N 1
ATOM 717 C CA . ALA A 1 103 ? 7.864 4.028 3.601 1.00 96.75 103 ALA A CA 1
ATOM 718 C C . ALA A 1 103 ? 6.868 3.969 2.429 1.00 96.75 103 ALA A C 1
ATOM 720 O O . ALA A 1 103 ? 6.772 4.930 1.664 1.00 96.75 103 ALA A O 1
ATOM 721 N N . LEU A 1 104 ? 6.118 2.867 2.278 1.00 97.38 104 LEU A N 1
ATOM 722 C CA . LEU A 1 104 ? 5.053 2.783 1.273 1.00 97.38 104 LEU A CA 1
ATOM 723 C C . LEU A 1 104 ? 3.846 3.635 1.669 1.00 97.38 104 LEU A C 1
ATOM 725 O O . LEU A 1 104 ? 3.287 4.305 0.802 1.00 97.38 104 LEU A O 1
ATOM 729 N N . ALA A 1 105 ? 3.498 3.694 2.959 1.00 96.62 105 ALA A N 1
ATOM 730 C CA . ALA A 1 105 ? 2.470 4.619 3.438 1.00 96.62 105 ALA A CA 1
ATOM 731 C C . ALA A 1 105 ? 2.828 6.077 3.095 1.00 96.62 105 ALA A C 1
ATOM 733 O O . ALA A 1 105 ? 2.043 6.778 2.462 1.00 96.62 105 ALA A O 1
ATOM 734 N N . GLU A 1 106 ? 4.058 6.506 3.398 1.00 96.94 106 GLU A N 1
ATOM 735 C CA . GLU A 1 106 ? 4.553 7.846 3.054 1.00 96.94 106 GLU A CA 1
ATOM 736 C C . GLU A 1 106 ? 4.584 8.096 1.533 1.00 96.94 106 GLU A C 1
ATOM 738 O O . GLU A 1 106 ? 4.289 9.200 1.062 1.00 96.94 106 GLU A O 1
ATOM 743 N N . PHE A 1 107 ? 4.926 7.077 0.738 1.00 97.50 107 PHE A N 1
ATOM 744 C CA . PHE A 1 107 ? 4.866 7.162 -0.720 1.00 97.50 107 PHE A CA 1
ATOM 745 C C . PHE A 1 107 ? 3.445 7.449 -1.216 1.00 97.50 107 PHE A C 1
ATOM 747 O O . PHE A 1 107 ? 3.283 8.361 -2.034 1.00 97.50 107 PHE A O 1
ATOM 754 N N . PHE A 1 108 ? 2.434 6.736 -0.712 1.00 97.31 108 PHE A N 1
ATOM 755 C CA . PHE A 1 108 ? 1.0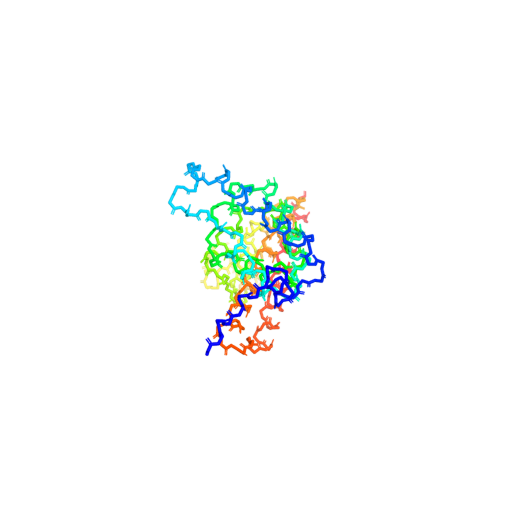41 6.919 -1.126 1.00 97.31 108 PHE A CA 1
ATOM 756 C C . PHE A 1 108 ? 0.421 8.222 -0.616 1.00 97.31 108 PHE A C 1
ATOM 758 O O . PHE A 1 108 ? -0.375 8.820 -1.335 1.00 97.31 108 PHE A O 1
ATOM 765 N N . THR A 1 109 ? 0.868 8.753 0.527 1.00 96.50 109 THR A N 1
ATOM 766 C CA . THR A 1 109 ? 0.531 10.127 0.952 1.00 96.50 109 THR A CA 1
ATOM 767 C C . THR A 1 109 ? 0.946 11.162 -0.099 1.00 96.50 109 THR A C 1
ATOM 769 O O . THR A 1 109 ? 0.254 12.157 -0.333 1.00 96.50 109 THR A O 1
ATOM 772 N N . ARG A 1 110 ? 2.071 10.939 -0.791 1.00 95.75 110 ARG A N 1
ATOM 773 C CA . ARG A 1 110 ? 2.538 11.823 -1.873 1.00 95.75 110 ARG A CA 1
ATOM 774 C C . ARG A 1 110 ? 1.980 11.451 -3.250 1.00 95.75 110 ARG A C 1
ATOM 776 O O . ARG A 1 110 ? 1.874 12.336 -4.095 1.00 95.75 110 ARG A O 1
ATOM 783 N N . ASN A 1 111 ? 1.624 10.185 -3.470 1.00 95.69 111 ASN A N 1
ATOM 784 C CA . ASN A 1 111 ? 1.195 9.633 -4.759 1.00 95.69 111 ASN A CA 1
ATOM 785 C C . ASN A 1 111 ? -0.090 8.789 -4.607 1.00 95.69 111 ASN A C 1
ATOM 787 O O . ASN A 1 111 ? -0.046 7.571 -4.761 1.00 95.69 111 ASN A O 1
ATOM 791 N N . PRO A 1 112 ? -1.251 9.408 -4.328 1.00 95.62 112 PRO A N 1
ATOM 792 C CA . PRO A 1 112 ? -2.473 8.680 -3.962 1.00 95.62 112 PRO A CA 1
ATOM 793 C C . PRO A 1 112 ? -3.210 8.005 -5.134 1.00 95.62 112 PRO A C 1
ATOM 795 O O . PRO A 1 112 ? -4.140 7.239 -4.901 1.00 95.62 112 PRO A O 1
ATOM 798 N N . ARG A 1 113 ? -2.835 8.296 -6.391 1.00 91.25 113 ARG A N 1
ATOM 799 C CA . ARG A 1 113 ? -3.641 8.010 -7.600 1.00 91.25 113 ARG A CA 1
ATOM 800 C C . ARG A 1 113 ? -4.102 6.554 -7.721 1.00 91.25 113 ARG A C 1
ATOM 802 O O . ARG A 1 113 ? -5.271 6.321 -8.008 1.00 91.25 113 ARG A O 1
ATOM 809 N N . ASP A 1 114 ? -3.205 5.609 -7.460 1.00 92.69 114 ASP A N 1
ATOM 810 C CA . ASP A 1 114 ? -3.458 4.179 -7.669 1.00 92.69 114 ASP A CA 1
ATOM 811 C C . ASP A 1 114 ? -3.810 3.421 -6.382 1.00 92.69 114 ASP A C 1
ATOM 813 O O . ASP A 1 114 ? -4.161 2.241 -6.436 1.00 92.69 114 ASP A O 1
ATOM 817 N N . LEU A 1 115 ? -3.793 4.098 -5.227 1.00 96.75 115 LEU A N 1
ATOM 818 C CA . LEU A 1 115 ? -3.995 3.461 -3.927 1.00 96.75 115 LEU A CA 1
ATOM 819 C C . LEU A 1 115 ? -5.371 2.789 -3.820 1.00 96.75 115 LEU A C 1
ATOM 821 O O . LEU A 1 115 ? -5.463 1.628 -3.435 1.00 96.75 115 LEU A O 1
ATOM 825 N N . ALA A 1 116 ? -6.446 3.493 -4.186 1.00 94.75 116 ALA A N 1
ATOM 826 C CA . ALA A 1 116 ? -7.800 2.950 -4.069 1.00 94.75 116 ALA A CA 1
ATOM 827 C C . ALA A 1 116 ? -8.020 1.719 -4.968 1.00 94.75 116 ALA A C 1
ATOM 829 O O . ALA A 1 116 ? -8.692 0.774 -4.558 1.00 94.75 116 ALA A O 1
ATOM 830 N N . ARG A 1 117 ? -7.429 1.709 -6.174 1.00 95.56 117 ARG A N 1
ATOM 831 C CA . ARG A 1 117 ? -7.463 0.548 -7.080 1.00 95.56 117 ARG A CA 1
ATOM 832 C C . ARG A 1 117 ? -6.704 -0.627 -6.465 1.00 95.56 117 ARG A C 1
ATOM 834 O O . ARG A 1 117 ? -7.275 -1.699 -6.320 1.00 95.56 117 ARG A O 1
ATOM 841 N N . LEU A 1 118 ? -5.463 -0.394 -6.031 1.00 96.69 118 LEU A N 1
ATOM 842 C CA . LEU A 1 118 ? -4.622 -1.396 -5.371 1.00 96.69 118 LEU A CA 1
ATOM 843 C C . LEU A 1 118 ? -5.342 -2.075 -4.195 1.00 96.69 118 LEU A C 1
ATOM 845 O O . LEU A 1 118 ? -5.346 -3.301 -4.099 1.00 96.69 118 LEU A O 1
ATOM 849 N N . LEU A 1 119 ? -5.948 -1.288 -3.300 1.00 96.94 119 LEU A N 1
ATOM 850 C CA . LEU A 1 119 ? -6.627 -1.816 -2.114 1.00 96.94 119 LEU A CA 1
ATOM 851 C C . LEU A 1 119 ? -7.877 -2.627 -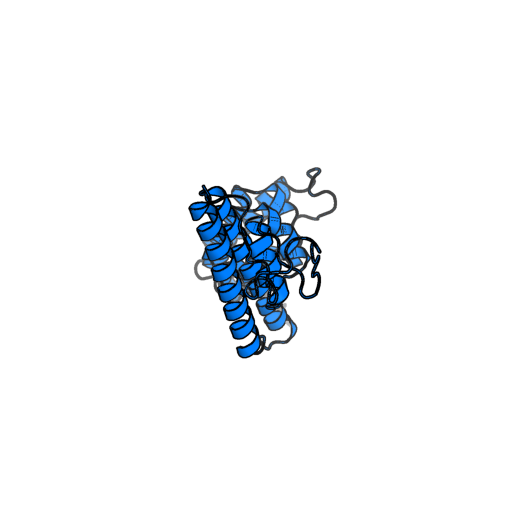2.475 1.00 96.94 119 LEU A C 1
ATOM 853 O O . LEU A 1 119 ? -8.151 -3.637 -1.830 1.00 96.94 119 LEU A O 1
ATOM 857 N N . ARG A 1 120 ? -8.616 -2.213 -3.508 1.00 95.00 120 ARG A N 1
ATOM 858 C CA . ARG A 1 120 ? -9.805 -2.929 -3.981 1.00 95.00 120 ARG A CA 1
ATOM 859 C C . ARG A 1 120 ? -9.451 -4.259 -4.643 1.00 95.00 120 ARG A C 1
ATOM 861 O O . ARG A 1 120 ? -10.103 -5.262 -4.371 1.00 95.00 120 ARG A O 1
ATOM 868 N N . ASP A 1 121 ? -8.415 -4.256 -5.476 1.00 95.00 121 ASP A N 1
ATOM 869 C CA . ASP A 1 121 ? -7.978 -5.433 -6.235 1.00 95.00 121 ASP A CA 1
ATOM 870 C C . ASP A 1 121 ? -7.199 -6.420 -5.355 1.00 95.00 121 ASP A C 1
ATOM 872 O O . ASP A 1 121 ? -7.153 -7.616 -5.636 1.00 95.00 121 ASP A O 1
ATOM 876 N N . GLY A 1 122 ? -6.623 -5.931 -4.255 1.00 93.75 122 GLY A N 1
ATOM 877 C CA . GLY A 1 122 ? -5.945 -6.759 -3.269 1.00 93.75 122 GLY A CA 1
ATOM 878 C C . GLY A 1 122 ? -4.499 -7.107 -3.594 1.00 93.75 122 GLY A C 1
ATOM 879 O O . GLY A 1 122 ? -3.951 -8.030 -2.992 1.00 93.75 122 GLY A O 1
ATOM 880 N N . GLY A 1 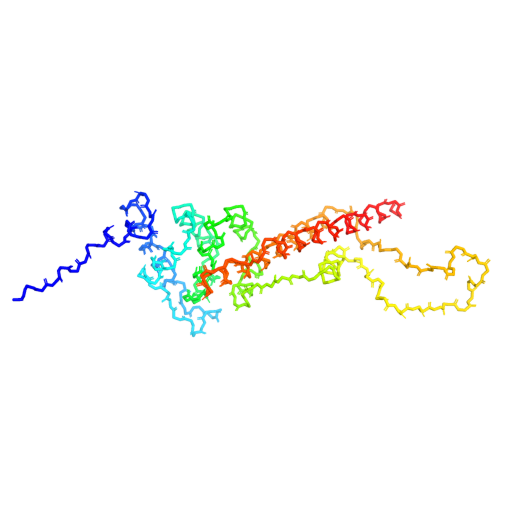123 ? -3.881 -6.352 -4.502 1.00 93.81 123 GLY A N 1
ATOM 881 C CA . GLY A 1 123 ? -2.520 -6.601 -4.958 1.00 93.81 123 GLY A CA 1
ATOM 882 C C . GLY A 1 123 ? -2.382 -7.875 -5.796 1.00 93.81 123 GLY A C 1
ATOM 883 O O . GLY A 1 123 ? -3.335 -8.616 -6.033 1.00 93.81 123 GLY A O 1
ATOM 884 N N . ARG A 1 124 ? -1.163 -8.126 -6.269 1.00 94.31 124 ARG A N 1
ATOM 885 C CA . ARG A 1 124 ? -0.799 -9.326 -7.031 1.00 94.31 124 ARG A CA 1
ATOM 886 C C . ARG A 1 124 ? 0.701 -9.574 -6.936 1.00 94.31 124 ARG A C 1
ATOM 888 O O . ARG A 1 124 ? 1.464 -8.661 -6.643 1.00 94.31 124 ARG A O 1
ATOM 895 N N . VAL A 1 125 ? 1.116 -10.796 -7.248 1.00 93.94 125 VAL A N 1
ATOM 896 C CA . VAL A 1 125 ? 2.528 -11.154 -7.425 1.00 93.94 125 VAL A CA 1
ATOM 897 C C . VAL A 1 125 ? 2.822 -11.091 -8.928 1.00 93.94 125 VAL A C 1
ATOM 899 O O . VAL A 1 125 ? 2.394 -12.007 -9.630 1.00 93.94 125 VAL A O 1
ATOM 902 N N . PRO A 1 126 ? 3.455 -10.019 -9.447 1.00 91.81 126 PRO A N 1
ATOM 903 C CA . PRO A 1 126 ? 3.783 -9.945 -10.865 1.00 91.81 126 PRO A CA 1
ATOM 904 C C . PRO A 1 126 ? 4.842 -10.990 -11.214 1.00 91.81 126 PRO A C 1
ATOM 906 O O . PRO A 1 126 ? 5.805 -11.165 -10.463 1.00 91.81 126 PRO A O 1
ATOM 909 N N . ASP A 1 127 ? 4.692 -11.649 -12.360 1.00 91.75 127 ASP A N 1
ATOM 910 C CA . ASP A 1 127 ? 5.779 -12.465 -12.901 1.00 91.75 127 ASP A CA 1
ATOM 911 C C . ASP A 1 127 ? 6.872 -11.594 -13.556 1.00 91.75 127 ASP A C 1
ATOM 913 O O . ASP A 1 127 ? 6.731 -10.376 -13.720 1.00 91.75 127 ASP A O 1
ATOM 917 N N . ALA A 1 128 ? 7.988 -12.222 -13.934 1.00 93.44 128 ALA A N 1
ATOM 918 C CA . ALA A 1 128 ? 9.120 -11.528 -14.542 1.00 93.44 128 ALA A CA 1
ATOM 919 C C . ALA A 1 128 ? 8.764 -10.767 -15.828 1.00 93.44 128 ALA A C 1
ATOM 921 O O . ALA A 1 128 ? 9.263 -9.661 -16.051 1.00 93.44 128 ALA A O 1
ATOM 922 N N . ALA A 1 129 ? 7.917 -11.346 -16.682 1.00 92.31 129 ALA A N 1
ATOM 923 C CA . ALA A 1 129 ? 7.535 -10.733 -17.947 1.00 92.31 129 ALA A CA 1
ATOM 924 C C . ALA A 1 129 ? 6.600 -9.541 -17.710 1.00 92.31 129 ALA A C 1
ATOM 926 O O . ALA A 1 129 ? 6.795 -8.484 -18.309 1.00 92.31 129 ALA A O 1
ATOM 927 N N . GLU A 1 130 ? 5.643 -9.679 -16.793 1.00 94.75 130 GLU A N 1
ATOM 928 C CA . GLU A 1 130 ? 4.741 -8.607 -16.380 1.00 94.75 130 GLU A CA 1
ATOM 929 C C . GLU A 1 130 ? 5.504 -7.438 -15.752 1.00 94.75 130 GLU A C 1
ATOM 931 O O . GLU A 1 130 ? 5.328 -6.295 -16.175 1.00 94.75 130 GLU A O 1
ATOM 936 N N . ALA A 1 131 ? 6.388 -7.702 -14.783 1.00 95.94 131 ALA A N 1
ATOM 937 C CA . ALA A 1 131 ? 7.178 -6.664 -14.122 1.00 95.94 131 ALA A CA 1
ATOM 938 C C . ALA A 1 131 ? 8.041 -5.892 -15.130 1.00 95.94 131 ALA A C 1
ATOM 940 O O . ALA A 1 131 ? 8.104 -4.659 -15.106 1.00 95.94 131 ALA A O 1
ATOM 941 N N . ARG A 1 132 ? 8.675 -6.616 -16.056 1.00 95.81 132 ARG A N 1
ATOM 942 C CA . ARG A 1 132 ? 9.482 -6.036 -17.130 1.00 95.81 132 ARG A CA 1
ATOM 943 C C . ARG A 1 132 ? 8.648 -5.176 -18.072 1.00 95.81 132 ARG A C 1
ATOM 945 O O . ARG A 1 132 ? 9.029 -4.036 -18.336 1.00 95.81 132 ARG A O 1
ATOM 952 N N . HIS A 1 133 ? 7.517 -5.695 -18.540 1.00 94.88 133 HIS A N 1
ATOM 953 C CA . HIS A 1 133 ? 6.603 -4.968 -19.414 1.00 94.88 133 HIS A CA 1
ATOM 954 C C . HIS A 1 133 ? 6.135 -3.657 -18.770 1.00 94.88 133 HIS A C 1
ATOM 956 O O . HIS A 1 133 ? 6.239 -2.591 -19.374 1.00 94.88 133 HIS A O 1
ATOM 962 N N . GLU A 1 134 ? 5.686 -3.724 -17.519 1.00 96.00 134 GLU A N 1
ATOM 963 C CA . GLU A 1 134 ? 5.160 -2.592 -16.752 1.00 96.00 134 GLU A CA 1
ATOM 964 C C . GLU A 1 134 ? 6.207 -1.493 -16.527 1.00 96.00 134 GLU A C 1
ATOM 966 O O . GLU A 1 134 ? 5.926 -0.307 -16.720 1.00 96.00 134 GLU A O 1
ATOM 971 N N . LEU A 1 135 ? 7.440 -1.862 -16.159 1.00 97.56 135 LEU A N 1
ATOM 972 C CA . LEU A 1 135 ? 8.505 -0.883 -15.926 1.00 97.56 135 LEU A CA 1
ATOM 973 C C . LEU A 1 135 ? 9.071 -0.293 -17.225 1.00 97.56 135 LEU A C 1
ATOM 975 O O . LEU A 1 135 ? 9.427 0.887 -17.243 1.00 97.56 135 LEU A O 1
ATOM 979 N N . LEU A 1 136 ? 9.112 -1.061 -18.320 1.00 97.06 136 LEU A N 1
ATOM 980 C CA . LEU A 1 136 ? 9.445 -0.528 -19.646 1.00 97.06 136 LEU A CA 1
ATOM 981 C C . LEU A 1 136 ? 8.360 0.432 -20.149 1.00 97.06 136 LEU A C 1
ATOM 983 O O . LEU A 1 136 ? 8.678 1.533 -20.608 1.00 97.06 136 LEU A O 1
ATOM 987 N N . ALA A 1 137 ? 7.087 0.066 -19.993 1.00 96.06 137 ALA A N 1
ATOM 988 C CA . ALA A 1 137 ? 5.959 0.918 -20.350 1.00 96.06 137 ALA A CA 1
ATOM 989 C C . ALA A 1 137 ? 5.963 2.233 -19.554 1.00 96.06 137 ALA A C 1
ATOM 991 O O . ALA A 1 137 ? 5.727 3.296 -20.132 1.00 96.06 137 ALA A O 1
ATOM 992 N N . ALA A 1 138 ? 6.317 2.195 -18.263 1.00 97.06 138 ALA A N 1
ATOM 993 C CA . ALA A 1 138 ? 6.419 3.388 -17.419 1.00 97.06 138 ALA A CA 1
ATOM 994 C C . ALA A 1 138 ? 7.430 4.424 -17.943 1.00 97.06 138 ALA A C 1
ATOM 996 O O . ALA A 1 138 ? 7.234 5.621 -17.747 1.00 97.06 138 ALA A O 1
ATOM 997 N N . VAL A 1 139 ? 8.486 3.988 -18.638 1.00 97.38 139 VAL A N 1
ATOM 998 C CA . VAL A 1 139 ? 9.476 4.881 -19.274 1.00 97.38 139 VAL A CA 1
ATOM 999 C C . VAL A 1 139 ? 9.208 5.107 -20.768 1.00 97.38 139 VAL A C 1
ATOM 1001 O O . VAL A 1 139 ? 10.047 5.654 -21.485 1.00 97.38 139 VAL A O 1
ATOM 1004 N N . GLY A 1 140 ? 8.048 4.671 -21.266 1.00 95.44 140 GLY A N 1
ATOM 1005 C CA . GLY A 1 140 ? 7.670 4.769 -22.675 1.00 95.44 140 GLY A CA 1
ATOM 1006 C C . GLY A 1 140 ? 8.548 3.939 -23.613 1.00 95.44 140 GLY A C 1
ATOM 1007 O O . GLY A 1 140 ? 8.616 4.242 -24.803 1.00 95.44 140 GLY A O 1
ATOM 1008 N N . ALA A 1 141 ? 9.239 2.921 -23.093 1.00 92.25 141 ALA A N 1
ATOM 1009 C CA . ALA A 1 141 ? 9.985 1.979 -23.907 1.00 92.25 141 ALA A CA 1
ATOM 1010 C C . ALA A 1 141 ? 9.046 0.883 -24.415 1.00 92.25 141 ALA A C 1
ATOM 1012 O O . ALA A 1 141 ? 8.346 0.235 -23.638 1.00 92.25 141 ALA A O 1
ATOM 1013 N N . ALA A 1 142 ? 9.051 0.653 -25.728 1.00 81.69 142 ALA A N 1
ATOM 1014 C CA . ALA A 1 142 ? 8.358 -0.494 -26.291 1.00 81.69 142 ALA A CA 1
ATOM 1015 C C . ALA A 1 142 ? 9.067 -1.778 -25.848 1.00 81.69 142 ALA A C 1
ATOM 1017 O O . ALA A 1 142 ? 10.267 -1.946 -26.086 1.00 81.69 142 ALA A O 1
ATOM 1018 N N . ASP A 1 143 ? 8.313 -2.681 -25.233 1.00 68.62 143 ASP A N 1
ATOM 1019 C CA . ASP A 1 143 ? 8.760 -4.046 -25.028 1.00 68.62 143 ASP A CA 1
ATOM 1020 C C . ASP A 1 143 ? 8.673 -4.796 -26.370 1.00 68.62 143 ASP A C 1
ATOM 1022 O O . ASP A 1 143 ? 7.582 -4.872 -26.951 1.00 68.62 143 ASP A O 1
ATOM 1026 N N . PRO A 1 144 ? 9.776 -5.327 -26.927 1.00 56.19 144 PRO A N 1
ATOM 1027 C CA . PRO A 1 144 ? 9.667 -6.250 -28.039 1.00 56.19 144 PRO A CA 1
ATOM 1028 C C . PRO A 1 144 ? 8.967 -7.510 -27.537 1.00 56.19 144 PRO A C 1
ATOM 1030 O O . PRO A 1 144 ? 9.574 -8.340 -26.863 1.00 56.19 144 PRO A O 1
ATOM 1033 N N . ILE A 1 145 ? 7.691 -7.657 -27.892 1.00 47.88 145 ILE A N 1
ATOM 1034 C CA . ILE A 1 145 ? 6.932 -8.881 -27.640 1.00 47.88 145 ILE A CA 1
ATOM 1035 C C . ILE A 1 145 ? 7.750 -10.059 -28.198 1.00 47.88 145 ILE A C 1
ATOM 1037 O O . ILE A 1 145 ? 8.122 -10.028 -29.382 1.00 47.88 145 ILE A O 1
ATOM 1041 N N . PRO A 1 146 ? 8.039 -11.102 -27.396 1.00 42.75 146 PRO A N 1
ATOM 1042 C CA . PRO A 1 146 ? 8.682 -12.306 -27.900 1.00 42.75 146 PRO A CA 1
ATOM 1043 C C . PRO A 1 146 ? 7.880 -12.863 -29.087 1.00 42.75 146 PRO A C 1
ATOM 1045 O O . PRO A 1 146 ? 6.737 -13.283 -28.931 1.00 42.75 146 PRO A O 1
ATOM 1048 N N . GLY A 1 147 ? 8.462 -12.829 -30.292 1.00 42.72 147 GLY A N 1
ATOM 1049 C CA . GLY A 1 147 ? 7.870 -13.398 -31.511 1.00 42.72 147 GLY A CA 1
ATOM 1050 C C . GLY A 1 147 ? 7.397 -12.410 -32.586 1.00 42.72 147 GLY A C 1
ATOM 1051 O O . GLY A 1 147 ? 7.130 -12.848 -33.703 1.00 42.72 147 GLY A O 1
ATOM 1052 N N . THR A 1 148 ? 7.351 -11.094 -32.346 1.00 37.97 148 THR A N 1
ATOM 1053 C CA . THR A 1 148 ? 7.042 -10.122 -33.418 1.00 37.97 148 THR A CA 1
ATOM 1054 C C . THR A 1 148 ? 8.310 -9.676 -34.139 1.00 37.97 148 THR A C 1
ATOM 1056 O O . THR A 1 148 ? 8.787 -8.551 -33.979 1.00 37.97 148 THR A O 1
ATOM 1059 N N . VAL A 1 149 ? 8.865 -10.573 -34.952 1.00 42.78 149 VAL A N 1
ATOM 1060 C CA . VAL A 1 149 ? 9.840 -10.204 -35.981 1.00 42.78 149 VAL A CA 1
ATOM 1061 C C . VAL A 1 149 ? 9.056 -9.530 -37.106 1.00 42.78 149 VAL A C 1
ATOM 1063 O O . VAL A 1 149 ? 8.538 -10.195 -37.997 1.00 42.78 149 VAL A O 1
ATOM 1066 N N . VAL A 1 150 ? 8.929 -8.202 -37.077 1.00 41.28 150 VAL A N 1
ATOM 1067 C CA . VAL A 1 150 ? 8.619 -7.475 -38.315 1.00 41.28 150 VAL A CA 1
ATOM 1068 C C . VAL A 1 150 ? 9.947 -7.357 -39.047 1.00 41.28 150 VAL A C 1
ATOM 1070 O O . VAL A 1 150 ? 10.689 -6.396 -38.859 1.00 41.28 150 VAL A O 1
ATOM 1073 N N . ALA A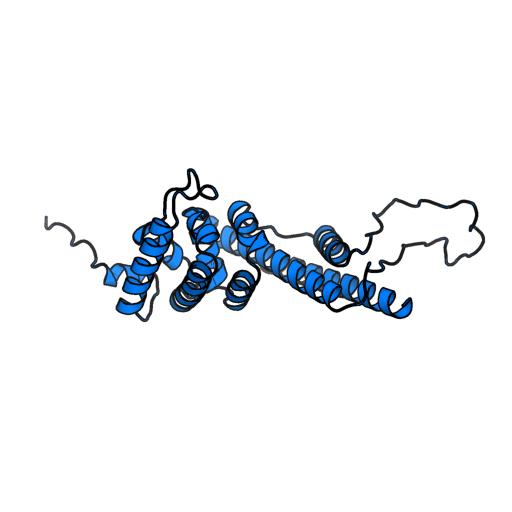 1 151 ? 10.299 -8.413 -39.779 1.00 40.81 151 ALA A N 1
ATOM 1074 C CA . ALA A 1 151 ? 11.414 -8.371 -40.705 1.00 40.81 151 ALA A CA 1
ATOM 1075 C C . ALA A 1 151 ? 11.065 -7.336 -41.778 1.00 40.81 151 ALA A C 1
ATOM 1077 O O . ALA A 1 151 ? 10.154 -7.553 -42.575 1.00 40.81 151 ALA A O 1
ATOM 1078 N N . ASP A 1 152 ? 11.753 -6.198 -41.762 1.00 40.22 152 ASP A N 1
ATOM 1079 C CA . ASP A 1 152 ? 11.813 -5.323 -42.922 1.00 40.22 152 ASP A CA 1
ATOM 1080 C C . ASP A 1 152 ? 12.710 -6.026 -43.959 1.00 40.22 152 ASP A C 1
ATOM 1082 O O . ASP A 1 152 ? 13.903 -6.220 -43.695 1.00 40.22 152 ASP A O 1
ATOM 1086 N N . PRO A 1 153 ? 12.172 -6.485 -45.104 1.00 42.22 153 PRO A N 1
ATOM 1087 C CA . PRO A 1 153 ? 12.931 -7.277 -46.069 1.00 42.22 153 PRO A CA 1
ATOM 1088 C C . PRO A 1 153 ? 14.054 -6.487 -46.767 1.00 42.22 153 PRO A C 1
ATOM 1090 O O . PRO A 1 153 ? 14.788 -7.069 -47.562 1.00 42.22 153 PRO A O 1
ATOM 1093 N N . ALA A 1 154 ? 14.214 -5.187 -46.487 1.00 48.72 154 ALA A N 1
ATOM 1094 C CA . ALA A 1 154 ? 15.214 -4.329 -47.121 1.00 48.72 154 ALA A CA 1
ATOM 1095 C C . ALA A 1 154 ? 16.569 -4.220 -46.382 1.00 48.72 154 ALA A C 1
ATOM 1097 O O . ALA A 1 154 ? 17.483 -3.600 -46.922 1.00 48.72 154 ALA A O 1
ATOM 1098 N N . VAL A 1 155 ? 16.739 -4.803 -45.184 1.00 49.59 155 VAL A N 1
ATOM 1099 C CA . VAL A 1 155 ? 17.970 -4.640 -44.357 1.00 49.59 155 VAL A CA 1
ATOM 1100 C C . VAL A 1 155 ? 18.728 -5.966 -44.140 1.00 49.59 155 VAL A C 1
ATOM 1102 O O . VAL A 1 155 ? 19.466 -6.142 -43.176 1.00 49.59 155 VAL A O 1
ATOM 1105 N N . ALA A 1 156 ? 18.549 -6.936 -45.035 1.00 40.06 156 ALA A N 1
ATOM 1106 C CA . ALA A 1 156 ? 18.917 -8.337 -44.816 1.00 40.06 156 ALA A CA 1
ATOM 1107 C C . ALA A 1 156 ? 20.410 -8.717 -44.993 1.00 40.06 156 ALA A C 1
ATOM 1109 O O . ALA A 1 156 ? 20.682 -9.897 -45.190 1.00 40.06 156 ALA A O 1
ATOM 1110 N N . ASP A 1 157 ? 21.369 -7.789 -44.889 1.00 40.62 157 ASP A N 1
ATOM 1111 C CA . ASP A 1 157 ? 22.798 -8.094 -45.132 1.00 40.62 157 ASP A CA 1
ATOM 1112 C C . ASP A 1 157 ? 23.752 -7.846 -43.943 1.00 40.62 157 ASP A C 1
ATOM 1114 O O . ASP A 1 157 ? 24.961 -8.028 -44.085 1.00 40.62 157 ASP A O 1
ATOM 1118 N N . ASP A 1 158 ? 23.251 -7.509 -42.745 1.00 45.22 158 ASP A N 1
ATOM 1119 C CA . ASP A 1 158 ? 24.085 -7.462 -41.530 1.00 45.22 158 ASP A CA 1
ATOM 1120 C C . ASP A 1 158 ? 23.782 -8.655 -40.591 1.00 45.22 158 ASP A C 1
ATOM 1122 O O . ASP A 1 158 ? 22.693 -8.728 -40.008 1.00 45.22 158 ASP A O 1
ATOM 1126 N N . PRO A 1 159 ? 24.722 -9.602 -40.394 1.00 40.88 159 PRO A N 1
ATOM 1127 C CA . PRO A 1 159 ? 24.525 -10.758 -39.519 1.00 40.88 159 PRO A CA 1
ATOM 1128 C C . PRO A 1 159 ? 24.319 -10.391 -38.037 1.00 40.88 159 PRO A C 1
ATOM 1130 O O . PRO A 1 159 ? 23.838 -11.233 -37.279 1.00 40.88 159 PRO A O 1
ATOM 1133 N N . ALA A 1 160 ? 24.604 -9.152 -37.611 1.00 46.12 160 ALA A N 1
ATOM 1134 C CA . ALA A 1 160 ? 24.244 -8.658 -36.278 1.00 46.12 160 ALA A CA 1
ATOM 1135 C C . ALA A 1 160 ? 22.738 -8.342 -36.133 1.00 46.12 160 ALA A C 1
ATOM 1137 O O . ALA A 1 160 ? 22.205 -8.350 -35.023 1.00 46.12 160 ALA A O 1
ATOM 1138 N N . VAL A 1 161 ? 22.034 -8.105 -37.245 1.00 46.16 161 VAL A N 1
ATOM 1139 C CA . VAL A 1 161 ? 20.600 -7.760 -37.283 1.00 46.16 161 VAL A CA 1
ATOM 1140 C C . VAL A 1 161 ? 19.715 -9.015 -37.328 1.00 46.16 161 VAL A C 1
ATOM 1142 O O . VAL A 1 161 ? 18.572 -8.991 -36.871 1.00 46.16 161 VAL A O 1
ATOM 1145 N N . ALA A 1 162 ? 20.251 -10.152 -37.784 1.00 42.34 162 ALA A N 1
ATOM 1146 C CA . ALA A 1 162 ? 19.521 -11.420 -37.904 1.00 42.34 162 ALA A CA 1
ATOM 1147 C C . ALA A 1 162 ? 19.156 -12.080 -36.552 1.00 42.34 162 ALA A C 1
ATOM 1149 O O . ALA A 1 162 ? 18.258 -12.917 -36.502 1.00 42.34 162 ALA A O 1
ATOM 1150 N N . ALA A 1 163 ? 19.790 -11.670 -35.446 1.00 47.34 163 ALA A N 1
ATOM 1151 C CA . ALA A 1 163 ? 19.451 -12.071 -34.073 1.00 47.34 163 ALA A CA 1
ATOM 1152 C C . ALA A 1 163 ? 18.657 -10.979 -33.316 1.00 47.34 163 ALA A C 1
ATOM 1154 O O . ALA A 1 163 ? 18.735 -10.885 -32.092 1.00 47.34 163 ALA A O 1
ATOM 1155 N N . GLY A 1 164 ? 17.949 -10.119 -34.061 1.00 44.56 164 GLY A N 1
ATOM 1156 C CA . GLY A 1 164 ? 17.400 -8.821 -33.658 1.00 44.56 164 GLY A CA 1
ATOM 1157 C C . GLY A 1 164 ? 16.383 -8.814 -32.514 1.00 44.56 164 GLY A C 1
ATOM 1158 O O . GLY A 1 164 ? 15.211 -8.490 -32.711 1.00 44.56 164 GLY A O 1
ATOM 1159 N N . GLN A 1 165 ? 16.848 -9.047 -31.288 1.00 54.03 165 GLN A N 1
ATOM 1160 C CA . GLN A 1 165 ? 16.188 -8.560 -30.085 1.00 54.03 165 GLN A CA 1
ATOM 1161 C C . GLN A 1 165 ? 16.225 -7.026 -30.147 1.00 54.03 165 GLN A C 1
ATOM 1163 O O . GLN A 1 165 ? 17.262 -6.411 -29.891 1.00 54.03 165 GLN A O 1
ATOM 1168 N N . ARG A 1 166 ? 15.119 -6.384 -30.548 1.00 65.00 166 ARG A N 1
ATOM 1169 C CA . ARG A 1 166 ? 15.010 -4.920 -30.474 1.00 65.00 166 ARG A CA 1
ATOM 1170 C C . ARG A 1 166 ? 15.345 -4.501 -29.045 1.00 65.00 166 ARG A C 1
ATOM 1172 O O . ARG A 1 166 ? 14.768 -4.994 -28.086 1.00 65.00 166 ARG A O 1
ATOM 1179 N N . VAL A 1 167 ? 16.331 -3.635 -28.893 1.00 82.62 167 VAL A N 1
ATOM 1180 C CA . VAL A 1 167 ? 16.775 -3.204 -27.573 1.00 82.62 167 VAL A CA 1
ATOM 1181 C C . VAL A 1 167 ? 15.824 -2.103 -27.087 1.00 82.62 167 VAL A C 1
ATOM 1183 O O . VAL A 1 167 ? 15.637 -1.140 -27.832 1.00 82.62 167 VAL A O 1
ATOM 1186 N N . PRO A 1 168 ? 15.220 -2.196 -25.885 1.00 89.56 168 PRO A N 1
ATOM 1187 C CA . PRO A 1 168 ? 14.304 -1.164 -25.408 1.00 89.56 168 PRO A CA 1
ATOM 1188 C C . PRO A 1 168 ? 15.012 0.186 -25.235 1.00 89.56 168 PRO A C 1
ATOM 1190 O O . PRO A 1 168 ? 16.113 0.256 -24.673 1.00 89.56 168 PRO A O 1
ATOM 1193 N N . ILE A 1 169 ? 14.356 1.249 -25.706 1.00 91.75 169 ILE A N 1
ATOM 1194 C CA . ILE A 1 169 ? 14.783 2.649 -25.591 1.00 91.75 169 ILE A CA 1
ATOM 1195 C C . ILE A 1 169 ? 13.594 3.440 -25.052 1.00 91.75 169 ILE A C 1
ATOM 1197 O O . ILE A 1 169 ? 12.498 3.334 -25.599 1.00 91.75 169 ILE A O 1
ATOM 1201 N N . ALA A 1 170 ? 13.808 4.203 -23.982 1.00 94.94 170 ALA A N 1
ATOM 1202 C CA . ALA A 1 170 ? 12.775 5.037 -23.375 1.00 94.94 170 ALA A CA 1
ATOM 1203 C C . ALA A 1 170 ? 12.342 6.185 -24.300 1.00 94.94 170 ALA A C 1
ATOM 1205 O O . ALA A 1 170 ? 13.090 6.606 -25.187 1.00 94.94 170 ALA A O 1
ATOM 1206 N N . SER A 1 171 ? 11.154 6.734 -24.055 1.00 93.62 171 SER A N 1
ATOM 1207 C CA . SER A 1 171 ? 10.644 7.894 -24.795 1.00 93.62 171 SER A CA 1
ATOM 1208 C C . SER A 1 171 ? 11.353 9.201 -24.416 1.00 93.62 171 SER A C 1
ATOM 1210 O O . SER A 1 171 ? 11.467 10.095 -25.250 1.00 93.62 171 SER A O 1
ATOM 1212 N N . SER A 1 172 ? 11.860 9.294 -23.182 1.00 92.75 172 SER A N 1
ATOM 1213 C CA . SER A 1 172 ? 12.590 10.441 -22.631 1.00 92.75 172 SER A CA 1
ATOM 1214 C C . SER A 1 172 ? 13.768 9.978 -21.767 1.00 92.75 172 SER A C 1
ATOM 1216 O O . SER A 1 172 ? 13.749 8.875 -21.215 1.00 92.75 172 SER A O 1
ATOM 1218 N N . SER A 1 173 ? 14.795 10.822 -21.649 1.00 94.00 173 SER A N 1
ATOM 1219 C CA . SER A 1 173 ? 15.944 10.633 -20.752 1.00 94.00 173 SER A CA 1
ATOM 1220 C C . SER A 1 173 ? 15.960 11.588 -19.546 1.00 94.00 173 SER A C 1
ATOM 1222 O O . SER A 1 173 ? 16.904 11.569 -18.748 1.00 94.00 173 SER A O 1
ATOM 1224 N N . ASP A 1 174 ? 14.927 12.424 -19.410 1.00 95.69 174 ASP A N 1
ATOM 1225 C CA . ASP A 1 174 ? 14.814 13.450 -18.375 1.00 95.69 174 ASP A CA 1
ATOM 1226 C C . ASP A 1 174 ? 14.329 12.906 -17.016 1.00 95.69 174 ASP A C 1
ATOM 1228 O O . ASP A 1 174 ? 14.052 11.718 -16.831 1.00 95.69 174 ASP A O 1
ATOM 1232 N N . GLU A 1 175 ? 14.214 13.799 -16.030 1.00 96.25 175 GLU A N 1
ATOM 1233 C CA . GLU A 1 175 ? 13.776 13.449 -14.674 1.00 96.25 175 GLU A CA 1
ATOM 1234 C C . GLU A 1 175 ? 12.353 12.861 -14.645 1.00 96.25 175 GLU A C 1
ATOM 1236 O O . GLU A 1 175 ? 12.013 12.096 -13.743 1.00 96.25 175 GLU A O 1
ATOM 1241 N N . SER A 1 176 ? 11.509 13.168 -15.638 1.00 95.69 176 SER A N 1
ATOM 1242 C CA . SER A 1 176 ? 10.149 12.628 -15.702 1.00 95.69 176 SER A CA 1
ATOM 1243 C C . SER A 1 176 ? 10.146 11.114 -15.940 1.00 95.69 176 SER A C 1
ATOM 1245 O O . SER A 1 176 ? 9.372 10.409 -15.290 1.00 95.69 176 SER A O 1
ATOM 1247 N N . ALA A 1 177 ? 11.068 10.599 -16.762 1.00 96.12 177 ALA A N 1
ATOM 1248 C CA . ALA A 1 177 ? 11.225 9.164 -16.998 1.00 96.12 177 ALA A CA 1
ATOM 1249 C C . ALA A 1 177 ? 11.676 8.429 -15.725 1.00 96.12 177 ALA A C 1
ATOM 1251 O O . ALA A 1 177 ? 11.115 7.393 -15.361 1.00 96.12 177 ALA A O 1
ATOM 1252 N N . TRP A 1 178 ? 12.635 8.997 -14.987 1.00 96.12 178 TRP A N 1
ATOM 1253 C CA . TRP A 1 178 ? 13.078 8.439 -13.705 1.00 96.12 178 TRP A CA 1
ATOM 1254 C C . TRP A 1 178 ? 11.978 8.483 -12.642 1.00 96.12 178 TRP A C 1
ATOM 1256 O O . TRP A 1 178 ? 11.794 7.517 -11.900 1.00 96.12 178 TRP A O 1
ATOM 1266 N N . ASN A 1 179 ? 11.212 9.573 -12.577 1.00 96.50 179 ASN A N 1
ATOM 1267 C CA . ASN A 1 179 ? 10.061 9.685 -11.684 1.00 96.50 179 ASN A CA 1
ATOM 1268 C C . ASN A 1 179 ? 8.989 8.641 -12.006 1.00 96.50 179 ASN A C 1
ATOM 1270 O O . ASN A 1 179 ? 8.485 7.998 -11.082 1.00 96.50 179 ASN A O 1
ATOM 1274 N N . ALA A 1 180 ? 8.676 8.433 -13.287 1.00 96.94 180 ALA A N 1
ATOM 1275 C CA . ALA A 1 180 ? 7.714 7.429 -13.727 1.00 96.94 180 ALA A CA 1
ATOM 1276 C C . ALA A 1 180 ? 8.169 6.010 -13.347 1.00 96.94 180 ALA A C 1
ATOM 1278 O O . ALA A 1 180 ? 7.415 5.284 -12.699 1.00 96.94 180 ALA A O 1
ATOM 1279 N N . LEU A 1 181 ? 9.434 5.661 -13.620 1.00 97.88 181 LEU A N 1
ATOM 1280 C CA . LEU A 1 181 ? 10.025 4.378 -13.223 1.00 97.88 181 LEU A CA 1
ATOM 1281 C C . LEU A 1 181 ? 9.943 4.152 -11.708 1.00 97.88 181 LEU A C 1
ATOM 1283 O O . LEU A 1 181 ? 9.459 3.121 -11.244 1.00 97.88 181 LEU A O 1
ATOM 1287 N N . ARG A 1 182 ? 10.387 5.131 -10.910 1.00 97.31 182 ARG A N 1
ATOM 1288 C CA . ARG A 1 182 ? 10.383 5.037 -9.441 1.00 97.31 182 ARG A CA 1
ATOM 1289 C C . ARG A 1 182 ? 8.979 4.936 -8.850 1.00 97.31 182 ARG A C 1
ATOM 1291 O O . ARG A 1 182 ? 8.845 4.369 -7.762 1.00 97.31 182 ARG A O 1
ATOM 1298 N N . THR A 1 183 ? 7.989 5.532 -9.512 1.00 97.50 183 THR A N 1
ATOM 1299 C CA . THR A 1 183 ? 6.580 5.486 -9.109 1.00 97.50 183 THR A CA 1
ATOM 1300 C C . THR A 1 183 ? 6.009 4.107 -9.408 1.00 97.50 183 THR A C 1
ATOM 1302 O O . THR A 1 183 ? 5.612 3.423 -8.467 1.00 97.50 183 THR A O 1
ATOM 1305 N N . ARG A 1 184 ? 6.107 3.629 -10.660 1.00 97.56 184 ARG A N 1
ATOM 1306 C CA . ARG A 1 184 ? 5.593 2.303 -11.046 1.00 97.56 184 ARG A CA 1
ATOM 1307 C C . ARG A 1 184 ? 6.266 1.170 -10.272 1.00 97.56 184 ARG A C 1
ATOM 1309 O O . ARG A 1 184 ? 5.592 0.252 -9.825 1.00 97.56 184 ARG A O 1
ATOM 1316 N N . TYR A 1 185 ? 7.574 1.262 -10.021 1.00 98.06 185 TYR A N 1
ATOM 1317 C CA . TYR A 1 185 ? 8.285 0.293 -9.179 1.00 98.06 185 TYR A CA 1
ATOM 1318 C C . TYR A 1 185 ? 7.696 0.203 -7.762 1.00 98.06 185 TYR A C 1
ATOM 1320 O O . TYR A 1 185 ? 7.520 -0.892 -7.237 1.00 98.06 185 TYR A O 1
ATOM 1328 N N . ARG A 1 186 ? 7.374 1.342 -7.129 1.00 97.81 186 ARG A N 1
ATOM 1329 C CA . ARG A 1 186 ? 6.785 1.360 -5.777 1.00 97.81 186 ARG A CA 1
ATOM 1330 C C . ARG A 1 186 ? 5.340 0.874 -5.768 1.00 97.81 186 ARG A C 1
ATOM 1332 O O . ARG A 1 186 ? 4.944 0.239 -4.798 1.00 97.81 186 ARG A O 1
ATOM 1339 N N . GLU A 1 187 ? 4.586 1.134 -6.830 1.00 97.75 187 GLU A N 1
ATOM 1340 C CA . GLU A 1 187 ? 3.242 0.577 -7.010 1.00 97.75 187 GLU A CA 1
ATOM 1341 C C . GLU A 1 187 ? 3.288 -0.948 -7.135 1.00 97.75 187 GLU A C 1
ATOM 1343 O O . GLU A 1 187 ? 2.595 -1.623 -6.384 1.00 97.75 187 GLU A O 1
ATOM 1348 N N . LEU A 1 188 ? 4.162 -1.501 -7.984 1.00 97.69 188 LEU A N 1
ATOM 1349 C CA . LEU A 1 188 ? 4.338 -2.953 -8.116 1.00 97.69 188 LEU A CA 1
ATOM 1350 C C . LEU A 1 188 ? 4.833 -3.600 -6.815 1.00 97.69 188 LEU A C 1
ATOM 1352 O O . LEU A 1 188 ? 4.374 -4.677 -6.442 1.00 97.69 188 LEU A O 1
ATOM 1356 N N . LEU A 1 189 ? 5.731 -2.928 -6.088 1.00 97.75 189 LEU A N 1
ATOM 1357 C CA . LEU A 1 189 ? 6.174 -3.385 -4.772 1.00 97.75 189 LEU A CA 1
ATOM 1358 C C . LEU A 1 189 ? 5.015 -3.412 -3.762 1.00 97.75 189 LEU A C 1
ATOM 1360 O O . LEU A 1 189 ? 4.923 -4.335 -2.955 1.00 97.75 189 LEU A O 1
ATOM 1364 N N . ALA A 1 190 ? 4.122 -2.421 -3.810 1.00 97.88 190 ALA A N 1
ATOM 1365 C CA . ALA A 1 190 ? 2.930 -2.391 -2.974 1.00 97.88 190 ALA A CA 1
ATOM 1366 C C . ALA A 1 190 ? 1.904 -3.459 -3.389 1.00 97.88 190 ALA A C 1
ATOM 1368 O O . ALA A 1 190 ? 1.331 -4.098 -2.513 1.00 97.88 190 ALA A O 1
ATOM 1369 N N . GLU A 1 191 ? 1.712 -3.702 -4.691 1.00 97.50 191 GLU A N 1
ATOM 1370 C CA . GLU A 1 191 ? 0.890 -4.805 -5.211 1.00 97.50 191 GLU A CA 1
ATOM 1371 C C . GLU A 1 191 ? 1.377 -6.156 -4.662 1.00 97.50 191 GLU A C 1
ATOM 1373 O O . GLU A 1 191 ? 0.574 -6.909 -4.106 1.00 97.50 191 GLU A O 1
ATOM 1378 N N . LEU A 1 192 ? 2.687 -6.419 -4.733 1.00 96.31 192 LEU A N 1
ATOM 1379 C CA . LEU A 1 192 ? 3.311 -7.628 -4.186 1.00 96.31 192 LEU A CA 1
ATOM 1380 C C . LEU A 1 192 ? 3.094 -7.748 -2.673 1.00 96.31 192 LEU A C 1
ATOM 1382 O O . LEU A 1 192 ? 2.687 -8.797 -2.177 1.00 96.31 192 LEU A O 1
ATOM 1386 N N . MET A 1 193 ? 3.345 -6.665 -1.939 1.00 95.88 193 MET A N 1
ATOM 1387 C CA . MET A 1 193 ? 3.261 -6.659 -0.482 1.00 95.88 193 MET A CA 1
ATOM 1388 C C . MET A 1 193 ? 1.826 -6.827 0.029 1.00 95.88 193 MET A C 1
ATOM 1390 O O . MET A 1 193 ? 1.605 -7.562 0.988 1.00 95.88 193 MET A O 1
ATOM 1394 N N . VAL A 1 194 ? 0.838 -6.189 -0.609 1.00 96.50 194 VAL A N 1
ATOM 1395 C CA . VAL A 1 194 ? -0.576 -6.387 -0.256 1.00 96.50 194 VAL A CA 1
ATOM 1396 C C . VAL A 1 194 ? -0.980 -7.838 -0.519 1.00 96.50 194 VAL A C 1
ATOM 1398 O O . VAL A 1 194 ? -1.592 -8.446 0.354 1.00 96.50 194 VAL A O 1
ATOM 1401 N N . ALA A 1 195 ? -0.586 -8.429 -1.652 1.00 94.12 195 ALA A N 1
ATOM 1402 C CA . ALA A 1 195 ? -0.900 -9.828 -1.943 1.00 94.12 195 ALA A CA 1
ATOM 1403 C C . ALA A 1 195 ? -0.301 -10.803 -0.911 1.00 94.12 195 ALA A C 1
ATOM 1405 O O . ALA A 1 195 ? -0.984 -11.736 -0.486 1.00 94.12 195 ALA A O 1
ATOM 1406 N N . ASP A 1 196 ? 0.946 -10.586 -0.485 1.00 93.38 196 ASP A N 1
ATOM 1407 C CA . ASP A 1 196 ? 1.606 -11.410 0.537 1.00 93.38 196 ASP A CA 1
ATOM 1408 C C . ASP A 1 196 ? 0.915 -11.298 1.908 1.00 93.38 196 ASP A C 1
ATOM 1410 O O . ASP A 1 196 ? 0.547 -12.306 2.519 1.00 93.38 196 ASP A O 1
ATOM 1414 N N . LEU A 1 197 ? 0.633 -10.068 2.355 1.00 93.19 197 LEU A N 1
ATOM 1415 C CA . LEU A 1 197 ? -0.049 -9.808 3.629 1.00 93.19 197 LEU A CA 1
ATOM 1416 C C . LEU A 1 197 ? -1.468 -10.394 3.665 1.00 93.19 197 LEU A C 1
ATOM 1418 O O . LEU A 1 197 ? -1.913 -10.879 4.705 1.00 93.19 197 LEU A O 1
ATOM 1422 N N . GLU A 1 198 ? -2.180 -10.380 2.539 1.00 90.56 198 GLU A N 1
ATOM 1423 C CA . GLU A 1 198 ? -3.521 -10.961 2.421 1.00 90.56 198 GLU A CA 1
ATOM 1424 C C . GLU A 1 198 ? -3.517 -12.481 2.508 1.00 90.56 198 GLU A C 1
ATOM 1426 O O . GLU A 1 198 ? -4.374 -13.063 3.176 1.00 90.56 198 GLU A O 1
ATOM 1431 N N . ARG A 1 199 ? -2.531 -13.134 1.884 1.00 87.94 199 ARG A N 1
ATOM 1432 C CA . ARG A 1 199 ? -2.341 -14.583 2.021 1.00 87.94 199 ARG A CA 1
ATOM 1433 C C . ARG A 1 199 ? -2.058 -14.948 3.475 1.00 87.94 199 ARG A C 1
ATOM 1435 O O . ARG A 1 199 ? -2.730 -15.829 4.009 1.00 87.94 199 ARG A O 1
ATOM 1442 N N . GLY A 1 200 ? -1.152 -14.217 4.129 1.00 84.94 200 GLY A N 1
ATOM 1443 C CA . GLY A 1 200 ? -0.843 -14.410 5.548 1.00 84.94 200 GLY A CA 1
ATOM 1444 C C . GLY A 1 200 ? -2.066 -14.237 6.454 1.00 84.94 200 GLY A C 1
ATOM 1445 O O . GLY A 1 200 ? -2.291 -15.051 7.350 1.00 84.94 200 GLY A O 1
ATOM 1446 N N . ALA A 1 201 ? -2.899 -13.226 6.188 1.00 84.31 201 ALA A N 1
ATOM 1447 C CA . ALA A 1 201 ? -4.122 -12.976 6.951 1.00 84.31 201 ALA A CA 1
ATOM 1448 C C . ALA A 1 201 ? -5.203 -14.057 6.745 1.00 84.31 201 ALA A C 1
ATOM 1450 O O . ALA A 1 201 ? -5.910 -14.392 7.694 1.00 84.31 201 ALA A O 1
ATOM 1451 N N . ALA A 1 202 ? -5.344 -14.602 5.531 1.00 82.19 202 ALA A N 1
ATOM 1452 C CA . ALA A 1 202 ? -6.384 -15.579 5.200 1.00 82.19 202 ALA A CA 1
ATOM 1453 C C . ALA A 1 202 ? -6.012 -17.028 5.559 1.00 82.19 202 ALA A C 1
ATOM 1455 O O . ALA A 1 202 ? -6.861 -17.781 6.035 1.00 82.19 202 ALA A O 1
ATOM 1456 N N . ALA A 1 203 ? -4.764 -17.433 5.308 1.00 73.44 203 ALA A N 1
ATOM 1457 C CA . ALA A 1 203 ? -4.314 -18.816 5.472 1.00 73.44 203 ALA A CA 1
ATOM 1458 C C . ALA A 1 203 ? -3.657 -19.086 6.835 1.00 73.44 203 ALA A C 1
ATOM 1460 O O . ALA A 1 203 ? -3.454 -20.244 7.191 1.00 73.44 203 ALA A O 1
ATOM 1461 N N . GLY A 1 204 ? -3.297 -18.040 7.590 1.00 67.06 204 GLY A N 1
ATOM 1462 C CA . GLY A 1 204 ? -2.468 -18.169 8.795 1.00 67.06 204 GLY A CA 1
ATOM 1463 C C . GLY A 1 204 ? -1.016 -18.572 8.501 1.00 67.06 204 GLY A C 1
ATOM 1464 O O . GLY A 1 204 ? -0.230 -18.740 9.431 1.00 67.06 204 GLY A O 1
ATOM 1465 N N . GLU A 1 205 ? -0.655 -18.701 7.222 1.00 63.72 205 GLU A N 1
ATOM 1466 C CA . GLU A 1 205 ? 0.681 -19.024 6.736 1.00 63.72 205 GLU A CA 1
ATOM 1467 C C . GLU A 1 205 ? 1.084 -17.981 5.678 1.00 63.72 205 GLU A C 1
ATOM 1469 O O . GLU A 1 205 ? 0.304 -17.715 4.757 1.00 63.72 205 GLU A O 1
ATOM 1474 N N . PRO A 1 206 ? 2.264 -17.345 5.804 1.00 62.72 206 PRO A N 1
ATOM 1475 C CA . PRO A 1 206 ? 2.760 -16.407 4.797 1.00 62.72 206 PRO A CA 1
ATOM 1476 C C . PRO A 1 206 ? 3.036 -17.127 3.469 1.00 62.72 206 PRO A C 1
ATOM 1478 O O . PRO A 1 206 ? 3.185 -18.354 3.442 1.00 62.72 206 PRO A O 1
ATOM 1481 N N . ALA A 1 207 ? 3.149 -16.378 2.363 1.00 64.06 207 ALA A N 1
ATOM 1482 C CA . ALA A 1 207 ? 3.602 -16.977 1.111 1.00 64.06 207 ALA A CA 1
ATOM 1483 C C . ALA A 1 207 ? 4.968 -17.663 1.319 1.00 64.06 207 ALA A C 1
ATOM 1485 O O . ALA A 1 207 ? 5.761 -17.232 2.169 1.00 64.06 207 ALA A O 1
ATOM 1486 N N . PRO A 1 208 ? 5.291 -18.720 0.550 1.00 79.69 208 PRO A N 1
ATOM 1487 C CA . PRO A 1 208 ? 6.622 -19.295 0.601 1.00 79.69 208 PRO A CA 1
ATOM 1488 C C . PRO A 1 208 ? 7.641 -18.187 0.338 1.00 79.69 208 PRO A C 1
ATOM 1490 O O . PRO A 1 208 ? 7.609 -17.556 -0.716 1.00 79.69 208 PRO A O 1
ATOM 1493 N N . PHE A 1 209 ? 8.560 -17.965 1.280 1.00 86.06 209 PHE A N 1
ATOM 1494 C CA . PHE A 1 209 ? 9.590 -16.921 1.183 1.00 86.06 209 PHE A CA 1
ATOM 1495 C C . PHE A 1 209 ? 10.287 -16.896 -0.190 1.00 86.06 209 PHE A C 1
ATOM 1497 O O . PHE A 1 209 ? 10.606 -15.832 -0.713 1.00 86.06 209 PHE A O 1
ATOM 1504 N N . ALA A 1 210 ? 10.477 -18.072 -0.797 1.00 90.88 210 ALA A N 1
ATOM 1505 C CA . ALA A 1 210 ? 11.062 -18.227 -2.123 1.00 90.88 210 ALA A CA 1
ATOM 1506 C C . ALA A 1 210 ? 10.265 -17.536 -3.248 1.00 90.88 210 ALA A C 1
ATOM 1508 O O . ALA A 1 210 ? 10.881 -16.975 -4.148 1.00 90.88 210 ALA A O 1
ATOM 1509 N N . GLU A 1 211 ? 8.930 -17.550 -3.203 1.00 91.31 211 GLU A N 1
ATOM 1510 C CA . GLU A 1 211 ? 8.073 -16.902 -4.208 1.00 91.31 211 GLU A CA 1
ATOM 1511 C C . GLU A 1 211 ? 8.216 -15.377 -4.134 1.00 91.31 211 GLU A C 1
ATOM 1513 O O . GLU A 1 211 ? 8.490 -14.728 -5.141 1.00 91.31 211 GLU A O 1
ATOM 1518 N N . VAL A 1 212 ? 8.121 -14.810 -2.926 1.00 93.31 212 VAL A N 1
ATOM 1519 C CA . VAL A 1 212 ? 8.274 -13.362 -2.710 1.00 93.31 212 VAL A CA 1
ATOM 1520 C C . VAL A 1 212 ? 9.689 -12.906 -3.071 1.00 93.31 212 VAL A C 1
ATOM 1522 O O . VAL A 1 212 ? 9.861 -11.889 -3.742 1.00 93.31 212 VAL A O 1
ATOM 1525 N N . ALA A 1 213 ? 10.714 -13.669 -2.681 1.00 94.69 213 ALA A N 1
ATOM 1526 C CA . ALA A 1 213 ? 12.100 -13.366 -3.024 1.00 94.69 213 ALA A CA 1
ATOM 1527 C C . ALA A 1 213 ? 12.350 -13.398 -4.543 1.00 94.69 213 ALA A C 1
ATOM 1529 O O . ALA A 1 213 ? 13.061 -12.532 -5.057 1.00 94.69 213 ALA A O 1
ATOM 1530 N N . ALA A 1 214 ? 11.749 -14.354 -5.262 1.00 95.50 214 ALA A N 1
ATOM 1531 C CA . ALA A 1 214 ? 11.821 -14.418 -6.719 1.00 95.50 214 ALA A CA 1
ATOM 1532 C C . ALA A 1 214 ? 11.158 -13.191 -7.363 1.00 95.50 214 ALA A C 1
ATOM 1534 O O . ALA A 1 214 ? 11.813 -12.490 -8.130 1.00 95.50 214 ALA A O 1
ATOM 1535 N N . ALA A 1 215 ? 9.929 -12.851 -6.961 1.00 96.06 215 ALA A N 1
ATOM 1536 C CA . ALA A 1 215 ? 9.216 -11.685 -7.484 1.00 96.06 215 ALA A CA 1
ATOM 1537 C C . ALA A 1 215 ? 9.967 -10.362 -7.229 1.00 96.06 215 ALA A C 1
ATOM 1539 O O . ALA A 1 215 ? 10.031 -9.497 -8.103 1.00 96.06 215 ALA A O 1
ATOM 1540 N N . LEU A 1 216 ? 10.597 -10.201 -6.058 1.00 97.12 216 LEU A N 1
ATOM 1541 C CA . LEU A 1 216 ? 11.450 -9.040 -5.767 1.00 97.12 216 LEU A CA 1
ATOM 1542 C C . LEU A 1 216 ? 12.691 -8.986 -6.672 1.00 97.12 216 LEU A C 1
ATOM 1544 O O . LEU A 1 216 ? 13.072 -7.907 -7.130 1.00 97.12 216 LEU A O 1
ATOM 1548 N N . SER A 1 217 ? 13.321 -10.133 -6.935 1.00 97.81 217 SER A N 1
ATOM 1549 C CA . SER A 1 217 ? 14.471 -10.234 -7.842 1.00 97.81 217 SER A CA 1
ATOM 1550 C C . SER A 1 217 ? 14.086 -9.910 -9.289 1.00 97.81 217 SER A C 1
ATOM 1552 O O . SER A 1 217 ? 14.824 -9.213 -9.994 1.00 97.81 217 SER A O 1
ATOM 1554 N N . ASP A 1 218 ? 12.917 -10.369 -9.722 1.00 97.56 218 ASP A N 1
ATOM 1555 C CA . ASP A 1 218 ? 12.373 -10.094 -11.048 1.00 97.56 218 ASP A CA 1
ATOM 1556 C C . ASP A 1 218 ? 12.030 -8.608 -11.206 1.00 97.56 218 ASP A C 1
ATOM 1558 O O . ASP A 1 218 ? 12.427 -7.978 -12.188 1.00 97.56 218 ASP A O 1
ATOM 1562 N N . LEU A 1 219 ? 11.402 -7.999 -10.194 1.00 97.81 219 LEU A N 1
ATOM 1563 C CA . LEU A 1 219 ? 11.113 -6.566 -10.176 1.00 97.81 219 LEU A CA 1
ATOM 1564 C C . LEU A 1 219 ? 12.397 -5.716 -10.205 1.00 97.81 219 LEU A C 1
ATOM 1566 O O . LEU A 1 219 ? 12.453 -4.691 -10.889 1.00 97.81 219 LEU A O 1
ATOM 1570 N N . ALA A 1 220 ? 13.448 -6.144 -9.501 1.00 97.94 220 ALA A N 1
ATOM 1571 C CA . ALA A 1 220 ? 14.754 -5.490 -9.552 1.00 97.94 220 ALA A CA 1
ATOM 1572 C C . ALA A 1 220 ? 15.398 -5.608 -10.944 1.00 97.94 220 ALA A C 1
ATOM 1574 O O . ALA A 1 220 ? 15.907 -4.617 -11.471 1.00 97.94 220 ALA A O 1
ATOM 1575 N N . SER A 1 221 ? 15.329 -6.788 -11.565 1.00 97.75 221 SER A N 1
ATOM 1576 C CA . SER A 1 221 ? 15.820 -7.017 -12.932 1.00 97.75 221 SER A CA 1
ATOM 1577 C C . SER A 1 221 ? 15.086 -6.134 -13.944 1.00 97.75 221 SER A C 1
ATOM 1579 O O . SER A 1 221 ? 15.719 -5.431 -14.733 1.00 97.75 221 SER A O 1
ATOM 1581 N N . ALA A 1 222 ? 13.757 -6.068 -13.850 1.00 97.44 222 ALA A N 1
ATOM 1582 C CA . ALA A 1 222 ? 12.919 -5.193 -14.662 1.00 97.44 222 ALA A CA 1
ATOM 1583 C C . ALA A 1 222 ? 13.281 -3.704 -14.494 1.00 97.44 222 ALA A C 1
ATOM 1585 O O . ALA A 1 222 ? 13.353 -2.961 -15.476 1.00 97.44 222 ALA A O 1
ATOM 1586 N N . ALA A 1 223 ? 13.570 -3.261 -13.266 1.00 98.12 223 ALA A N 1
ATOM 1587 C CA . ALA A 1 223 ? 13.973 -1.883 -12.999 1.00 98.12 223 ALA A CA 1
ATOM 1588 C C . ALA A 1 223 ? 15.336 -1.542 -13.624 1.00 98.12 223 ALA A C 1
ATOM 1590 O O . ALA A 1 223 ? 15.512 -0.437 -14.144 1.00 98.12 223 ALA A O 1
ATOM 1591 N N . LEU A 1 224 ? 16.287 -2.485 -13.615 1.00 97.94 224 LEU A N 1
ATOM 1592 C CA . LEU A 1 224 ? 17.579 -2.326 -14.289 1.00 97.94 224 LEU A CA 1
ATOM 1593 C C . LEU A 1 224 ? 17.407 -2.213 -15.807 1.00 97.94 224 LEU A C 1
ATOM 1595 O O . LEU A 1 224 ? 18.024 -1.346 -16.428 1.00 97.94 224 LEU A O 1
ATOM 1599 N N . GLU A 1 225 ? 16.550 -3.041 -16.405 1.00 96.12 225 GLU A N 1
ATOM 1600 C CA . GLU A 1 225 ? 16.257 -2.968 -17.838 1.00 96.12 225 GLU A CA 1
ATOM 1601 C C . GLU A 1 225 ? 15.614 -1.637 -18.242 1.00 96.12 225 GLU A C 1
ATOM 1603 O O . GLU A 1 225 ? 16.054 -1.013 -19.213 1.00 96.12 225 GLU A O 1
ATOM 1608 N N . ALA A 1 226 ? 14.628 -1.162 -17.478 1.00 97.19 226 ALA A N 1
ATOM 1609 C CA . ALA A 1 226 ? 14.004 0.137 -17.708 1.00 97.19 226 ALA A CA 1
ATOM 1610 C C . ALA A 1 226 ? 14.999 1.293 -17.523 1.00 97.19 226 ALA A C 1
ATOM 1612 O O . ALA A 1 226 ? 15.072 2.188 -18.366 1.00 97.19 226 ALA A O 1
ATOM 1613 N N . GLY A 1 227 ? 15.839 1.245 -16.485 1.00 97.31 227 GLY A N 1
ATOM 1614 C CA . GLY A 1 227 ? 16.913 2.222 -16.287 1.00 97.31 227 GLY A CA 1
ATOM 1615 C C . GLY A 1 227 ? 17.912 2.243 -17.449 1.00 97.31 227 GLY A C 1
ATOM 1616 O O . GLY A 1 227 ? 18.339 3.311 -17.890 1.00 97.31 227 GLY A O 1
ATOM 1617 N N . LEU A 1 228 ? 18.238 1.076 -18.011 1.00 96.38 228 LEU A N 1
ATOM 1618 C CA . LEU A 1 228 ? 19.103 0.972 -19.184 1.00 96.38 228 LEU A CA 1
ATOM 1619 C C . LEU A 1 228 ? 18.427 1.523 -20.450 1.00 96.38 228 LEU A C 1
ATOM 1621 O O . LEU A 1 228 ? 19.099 2.140 -21.277 1.00 96.38 228 LEU A O 1
ATOM 1625 N N . ALA A 1 229 ? 17.109 1.362 -20.598 1.00 96.00 229 ALA A N 1
ATOM 1626 C CA . ALA A 1 229 ? 16.344 1.969 -21.689 1.00 96.00 229 ALA A CA 1
ATOM 1627 C C . ALA A 1 229 ? 16.385 3.509 -21.639 1.00 96.00 229 ALA A C 1
ATOM 1629 O O . ALA A 1 229 ? 16.568 4.151 -22.677 1.00 96.00 229 ALA A O 1
ATOM 1630 N N . VAL A 1 230 ? 16.289 4.096 -20.441 1.00 96.69 230 VAL A N 1
ATOM 1631 C CA . VAL A 1 230 ? 16.440 5.547 -20.213 1.00 96.69 230 VAL A CA 1
ATOM 1632 C C . VAL A 1 230 ? 17.870 6.005 -20.513 1.00 96.69 230 VAL A C 1
ATOM 1634 O O . VAL A 1 230 ? 18.078 6.995 -21.216 1.00 96.69 230 VAL A O 1
ATOM 1637 N N . ALA A 1 231 ? 18.877 5.251 -20.062 1.00 95.44 231 ALA A N 1
ATOM 1638 C CA . ALA A 1 231 ? 20.279 5.554 -20.346 1.00 95.44 231 ALA A CA 1
ATOM 1639 C C . ALA A 1 231 ? 20.598 5.519 -21.852 1.00 95.44 231 ALA A C 1
ATOM 1641 O O . ALA A 1 231 ? 21.334 6.370 -22.344 1.00 95.44 231 ALA A O 1
ATOM 1642 N N . ARG A 1 232 ? 20.016 4.577 -22.604 1.00 94.56 232 ARG A N 1
ATOM 1643 C CA . ARG A 1 232 ? 20.162 4.510 -24.068 1.00 94.56 232 ARG A CA 1
ATOM 1644 C C . ARG A 1 232 ? 19.535 5.711 -24.766 1.00 94.56 232 ARG A C 1
ATOM 1646 O O . ARG A 1 232 ? 20.164 6.256 -25.666 1.00 94.56 232 ARG A O 1
ATOM 1653 N N . ARG A 1 233 ? 18.344 6.151 -24.338 1.00 95.44 233 ARG A N 1
ATOM 1654 C CA . ARG A 1 233 ? 17.698 7.370 -24.862 1.00 95.44 233 ARG A CA 1
ATOM 1655 C C . ARG A 1 233 ? 18.614 8.584 -24.705 1.00 95.44 233 ARG A C 1
ATOM 1657 O O . ARG A 1 233 ? 18.803 9.318 -25.664 1.00 95.44 233 ARG A O 1
ATOM 1664 N N . ARG A 1 234 ? 19.282 8.709 -23.554 1.00 94.19 234 ARG A N 1
ATOM 1665 C CA . ARG A 1 234 ? 20.241 9.792 -23.285 1.00 94.19 234 ARG A CA 1
ATOM 1666 C C . ARG A 1 234 ? 21.433 9.827 -24.245 1.00 94.19 234 ARG A C 1
ATOM 1668 O O . ARG A 1 234 ? 21.970 10.894 -24.488 1.00 94.19 234 ARG A O 1
ATOM 1675 N N . LEU A 1 235 ? 21.888 8.677 -24.745 1.00 94.12 235 LEU A N 1
ATOM 1676 C CA . LEU A 1 235 ? 23.000 8.617 -25.706 1.00 94.12 235 LEU A CA 1
ATOM 1677 C C . LEU A 1 235 ? 22.584 9.020 -27.127 1.00 94.12 235 LEU A C 1
ATOM 1679 O O . LEU A 1 235 ? 23.447 9.216 -27.978 1.00 94.12 235 LEU A O 1
ATOM 1683 N N . LEU A 1 236 ? 21.278 9.077 -27.386 1.00 91.12 236 LEU A N 1
ATOM 1684 C CA . LEU A 1 236 ? 20.697 9.454 -28.671 1.00 91.12 236 LEU A CA 1
ATOM 1685 C C . LEU A 1 236 ? 20.193 10.907 -28.692 1.00 91.12 236 LEU A C 1
ATOM 1687 O O . LEU A 1 236 ? 19.761 11.362 -29.753 1.00 91.12 236 LEU A O 1
ATOM 1691 N N . ASP A 1 237 ? 20.174 11.575 -27.536 1.00 87.38 237 ASP A N 1
ATOM 1692 C CA . ASP A 1 237 ? 19.860 13.001 -27.372 1.00 87.38 237 ASP A CA 1
ATOM 1693 C C . ASP A 1 237 ? 21.130 13.848 -27.546 1.00 87.38 237 ASP A C 1
ATOM 1695 O O . ASP A 1 237 ? 21.043 14.901 -28.217 1.00 87.38 237 ASP A O 1
#